Protein AF-A0A0C2BQW7-F1 (afdb_monomer_lite)

InterPro domains:
  IPR040676 Domain of unknown function DUF5641 [PF18701] (79-172)

Radius of gyration: 35.85 Å; chains: 1; bounding box: 75×112×83 Å

Organism: NCBI:txid51022

Structure (mmCIF, N/CA/C/O backbone):
data_AF-A0A0C2BQW7-F1
#
_entry.id   AF-A0A0C2BQW7-F1
#
loop_
_atom_site.group_PDB
_atom_site.id
_atom_site.type_symbol
_atom_site.label_atom_id
_atom_site.label_alt_id
_atom_site.label_comp_id
_atom_site.label_asym_id
_atom_site.label_entity_id
_atom_site.label_seq_id
_atom_site.pdbx_PDB_ins_code
_atom_site.Cartn_x
_atom_site.Cartn_y
_atom_site.Cartn_z
_atom_site.occupancy
_atom_site.B_iso_or_equiv
_atom_site.auth_seq_id
_atom_site.auth_comp_id
_atom_site.auth_asym_id
_atom_site.auth_atom_id
_atom_site.pdbx_PDB_model_num
ATOM 1 N N . MET A 1 1 ? 3.804 11.198 14.427 1.00 68.19 1 MET A N 1
ATOM 2 C CA . MET A 1 1 ? 5.168 10.751 14.061 1.00 68.19 1 MET A CA 1
ATOM 3 C C . MET A 1 1 ? 5.224 9.311 13.536 1.00 68.19 1 MET A C 1
ATOM 5 O O . MET A 1 1 ? 5.513 9.165 12.362 1.00 68.19 1 MET A O 1
ATOM 9 N N . ILE A 1 2 ? 4.960 8.248 14.319 1.00 79.25 2 ILE A N 1
ATOM 10 C CA . ILE A 1 2 ? 5.087 6.851 13.814 1.00 79.25 2 ILE A CA 1
ATOM 11 C C . ILE A 1 2 ? 4.136 6.577 12.639 1.00 79.25 2 ILE A C 1
ATOM 13 O O . ILE A 1 2 ? 4.558 6.054 11.615 1.00 79.25 2 ILE A O 1
ATOM 17 N N . THR A 1 3 ? 2.885 7.019 12.753 1.00 80.38 3 THR A N 1
ATOM 18 C CA . THR A 1 3 ? 1.876 6.913 11.689 1.00 80.38 3 THR A CA 1
ATOM 19 C C . THR A 1 3 ? 2.271 7.675 10.420 1.00 80.38 3 THR A C 1
ATOM 21 O O . THR A 1 3 ? 2.049 7.199 9.314 1.00 80.38 3 THR A O 1
ATOM 24 N N . GLU A 1 4 ? 2.915 8.838 10.555 1.00 80.25 4 GLU A N 1
ATOM 25 C CA . GLU A 1 4 ? 3.429 9.614 9.415 1.00 80.25 4 GLU A CA 1
ATOM 26 C C . GLU A 1 4 ? 4.591 8.896 8.721 1.00 80.25 4 GLU A C 1
ATOM 28 O O . GLU A 1 4 ? 4.682 8.903 7.494 1.00 80.25 4 GLU A O 1
ATOM 33 N N . VAL A 1 5 ? 5.472 8.257 9.496 1.00 85.50 5 VAL A N 1
ATOM 34 C CA . VAL A 1 5 ? 6.578 7.441 8.977 1.00 85.50 5 VAL A CA 1
ATOM 35 C C . VAL A 1 5 ? 6.043 6.221 8.229 1.00 85.50 5 VAL A C 1
ATOM 37 O O . VAL A 1 5 ? 6.462 5.970 7.102 1.00 85.50 5 VAL A O 1
ATOM 40 N N . GLU A 1 6 ? 5.086 5.499 8.808 1.00 87.88 6 GLU A N 1
ATOM 41 C CA . GLU A 1 6 ? 4.420 4.367 8.158 1.00 87.88 6 GLU A CA 1
ATOM 42 C C . GLU A 1 6 ? 3.768 4.787 6.837 1.00 87.88 6 GLU A C 1
ATOM 44 O O . GLU A 1 6 ? 3.994 4.173 5.792 1.00 87.88 6 GLU A O 1
ATOM 49 N N . ALA A 1 7 ? 3.014 5.886 6.860 1.00 83.88 7 ALA A N 1
ATOM 50 C CA . ALA A 1 7 ? 2.368 6.409 5.671 1.00 83.88 7 ALA A CA 1
ATOM 51 C C . ALA A 1 7 ? 3.411 6.785 4.599 1.00 83.88 7 ALA A C 1
ATOM 53 O O . ALA A 1 7 ? 3.265 6.404 3.439 1.00 83.88 7 ALA A O 1
ATOM 54 N N . THR A 1 8 ? 4.516 7.428 4.997 1.00 86.69 8 THR A N 1
ATOM 55 C CA . THR A 1 8 ? 5.656 7.761 4.121 1.00 86.69 8 THR A CA 1
ATOM 56 C C . THR A 1 8 ? 6.234 6.516 3.436 1.00 86.69 8 THR A C 1
ATOM 58 O O . THR A 1 8 ? 6.401 6.510 2.214 1.00 86.69 8 THR A O 1
ATOM 61 N N . LEU A 1 9 ? 6.483 5.434 4.183 1.00 89.62 9 LEU A N 1
ATOM 62 C CA . LEU A 1 9 ? 6.992 4.158 3.652 1.00 89.62 9 LEU A CA 1
ATOM 63 C C . LEU A 1 9 ? 6.057 3.534 2.606 1.00 89.62 9 LEU A C 1
ATOM 65 O O . LEU A 1 9 ? 6.514 2.936 1.624 1.00 89.62 9 LEU A O 1
ATOM 69 N N . ASN A 1 10 ? 4.751 3.689 2.810 1.00 89.62 10 ASN A N 1
ATOM 70 C CA . ASN A 1 10 ? 3.710 3.131 1.954 1.00 89.62 10 ASN A CA 1
ATOM 71 C C . ASN A 1 10 ? 3.386 4.000 0.729 1.00 89.62 10 ASN A C 1
ATOM 73 O O . ASN A 1 10 ? 2.586 3.584 -0.107 1.00 89.62 10 ASN A O 1
ATOM 77 N N . THR A 1 11 ? 4.034 5.161 0.566 1.00 88.31 11 THR A N 1
ATOM 78 C CA . THR A 1 11 ? 3.955 5.942 -0.684 1.00 88.31 11 THR A CA 1
ATOM 79 C C . THR A 1 11 ? 4.895 5.467 -1.780 1.00 88.31 11 THR A C 1
ATOM 81 O O . THR A 1 11 ? 4.825 5.997 -2.888 1.00 88.31 11 THR A O 1
ATOM 84 N N . ARG A 1 12 ? 5.796 4.518 -1.491 1.00 89.62 12 ARG A N 1
ATOM 85 C CA . ARG A 1 12 ? 6.798 4.078 -2.467 1.00 89.62 12 ARG A CA 1
ATOM 86 C C . ARG A 1 12 ? 6.136 3.500 -3.729 1.00 89.62 12 ARG A C 1
ATOM 88 O O . ARG A 1 12 ? 5.164 2.758 -3.606 1.00 89.62 12 ARG A O 1
ATOM 95 N N . PRO A 1 13 ? 6.641 3.808 -4.930 1.00 89.12 13 PRO A N 1
ATOM 96 C CA . PRO A 1 13 ? 6.109 3.266 -6.170 1.00 89.12 13 PRO A CA 1
ATOM 97 C C . PRO A 1 13 ? 6.587 1.823 -6.347 1.00 89.12 13 PRO A C 1
ATOM 99 O O . PRO A 1 13 ? 7.790 1.561 -6.344 1.00 89.12 13 PRO A O 1
ATOM 102 N N . LEU A 1 14 ? 5.639 0.900 -6.507 1.00 87.94 14 LEU A N 1
ATOM 103 C CA . LEU A 1 14 ? 5.922 -0.512 -6.788 1.00 87.94 14 LEU A CA 1
ATOM 104 C C . LEU A 1 14 ? 6.029 -0.746 -8.290 1.00 87.94 14 LEU A C 1
ATOM 106 O O . LEU A 1 14 ? 6.972 -1.363 -8.776 1.00 87.94 14 LEU A O 1
ATOM 110 N N . THR A 1 15 ? 5.030 -0.247 -9.014 1.00 85.50 15 THR A N 1
ATOM 111 C CA . THR A 1 15 ? 4.889 -0.410 -10.458 1.00 85.50 15 THR A CA 1
ATOM 112 C C . THR A 1 15 ? 4.013 0.706 -11.030 1.00 85.50 15 THR A C 1
ATOM 114 O O . THR A 1 15 ? 3.527 1.570 -10.295 1.00 85.50 15 THR A O 1
ATOM 117 N N . TYR A 1 16 ? 3.824 0.708 -12.343 1.00 84.38 16 TYR A N 1
ATOM 118 C CA . TYR A 1 16 ? 2.978 1.655 -13.056 1.00 84.38 16 TYR A CA 1
ATOM 119 C C . TYR A 1 16 ? 1.752 0.948 -13.640 1.00 84.38 16 TYR A C 1
ATOM 121 O O . TYR A 1 16 ? 1.797 -0.225 -14.000 1.00 84.38 16 TYR A O 1
ATOM 129 N N . GLN A 1 17 ? 0.650 1.677 -13.758 1.00 75.81 17 GLN A N 1
ATOM 130 C CA . GLN A 1 17 ? -0.554 1.235 -14.445 1.00 75.81 17 GLN A CA 1
ATOM 131 C C . GLN A 1 17 ? -0.667 2.001 -15.765 1.00 75.81 17 GLN A C 1
ATOM 133 O O . GLN A 1 17 ? -0.582 3.227 -15.785 1.00 75.81 17 GLN A O 1
ATOM 138 N N . GLY A 1 18 ? -0.840 1.274 -16.871 1.00 65.81 18 GLY A N 1
ATOM 139 C CA . GLY A 1 18 ? -1.093 1.857 -18.191 1.00 65.81 18 GLY A CA 1
ATOM 140 C C . GLY A 1 18 ? -0.191 1.301 -19.294 1.00 65.81 18 GLY A C 1
ATOM 141 O O . GLY A 1 18 ? 1.020 1.179 -19.134 1.00 65.81 18 GLY A O 1
ATOM 142 N N . ALA A 1 19 ? -0.792 0.984 -20.444 1.00 55.59 19 ALA A N 1
ATOM 143 C CA . ALA A 1 19 ? -0.074 0.572 -21.656 1.00 55.59 19 ALA A CA 1
ATOM 144 C C . ALA A 1 19 ? 0.295 1.765 -22.564 1.00 55.59 19 ALA A C 1
ATOM 146 O O . ALA A 1 19 ? 1.225 1.674 -23.365 1.00 55.59 19 ALA A O 1
ATOM 147 N N . ALA A 1 20 ? -0.434 2.881 -22.452 1.00 57.25 20 ALA A N 1
ATOM 148 C CA . ALA A 1 20 ? -0.297 4.051 -23.316 1.00 57.25 20 ALA A CA 1
ATOM 149 C C . ALA A 1 20 ? 0.698 5.072 -22.749 1.00 57.25 20 ALA A C 1
ATOM 151 O O . ALA A 1 20 ? 0.712 5.316 -21.550 1.00 57.25 20 ALA A O 1
ATOM 152 N N . GLN A 1 21 ? 1.476 5.716 -23.628 1.00 53.84 21 GLN A N 1
ATOM 153 C CA . GLN A 1 21 ? 2.577 6.655 -23.338 1.00 53.84 21 GLN A CA 1
ATOM 154 C C . GLN A 1 21 ? 2.221 7.879 -22.469 1.00 53.84 21 GLN A C 1
ATOM 156 O O . GLN A 1 21 ? 3.104 8.651 -22.099 1.00 53.84 21 GLN A O 1
ATOM 161 N N . GLU A 1 22 ? 0.941 8.092 -22.175 1.00 54.56 22 GLU A N 1
ATOM 162 C CA . GLU A 1 22 ? 0.419 9.398 -21.779 1.00 54.56 22 GLU A CA 1
ATOM 163 C C . GLU A 1 22 ? -0.175 9.454 -20.372 1.00 54.56 22 GLU A C 1
ATOM 165 O O . GLU A 1 22 ? -0.379 10.557 -19.867 1.00 54.56 22 GLU A O 1
ATOM 170 N N . GLU A 1 23 ? -0.393 8.309 -19.723 1.00 57.78 23 GLU A N 1
ATOM 171 C CA . GLU A 1 23 ? -0.972 8.238 -18.381 1.00 57.78 23 GLU A CA 1
ATOM 172 C C . GLU A 1 23 ? -0.386 7.031 -17.639 1.00 57.78 23 GLU A C 1
ATOM 174 O O . GLU A 1 23 ? -0.910 5.922 -17.700 1.00 57.78 23 GLU A O 1
ATOM 179 N N . PHE A 1 24 ? 0.764 7.237 -16.989 1.00 65.94 24 PHE A N 1
ATOM 180 C CA . PHE A 1 24 ? 1.341 6.252 -16.073 1.00 65.94 24 PHE A CA 1
ATOM 181 C C . PHE A 1 24 ? 1.012 6.668 -14.648 1.00 65.94 24 PHE A C 1
ATOM 183 O O . PHE A 1 24 ? 1.723 7.488 -14.059 1.00 65.94 24 PHE A O 1
ATOM 190 N N . SER A 1 25 ? -0.076 6.127 -14.102 1.00 74.75 25 SER A N 1
ATOM 191 C CA . SER A 1 25 ? -0.346 6.230 -12.669 1.00 74.75 25 SER A CA 1
ATOM 192 C C . SER A 1 25 ? 0.569 5.256 -11.923 1.00 74.75 25 SER A C 1
ATOM 194 O O . SER A 1 25 ? 0.760 4.112 -12.338 1.00 74.75 25 SER A O 1
ATOM 196 N N . MET A 1 26 ? 1.200 5.713 -10.838 1.00 84.25 26 MET A N 1
ATOM 197 C CA . MET A 1 26 ? 1.943 4.809 -9.953 1.00 84.25 26 MET A CA 1
ATOM 198 C C . MET A 1 26 ? 0.971 3.979 -9.126 1.00 84.25 26 MET A C 1
ATOM 200 O O . MET A 1 26 ? -0.013 4.511 -8.621 1.00 84.25 26 MET A O 1
ATOM 204 N N . ILE A 1 27 ? 1.308 2.709 -8.924 1.00 87.31 27 ILE A N 1
ATOM 205 C CA . ILE A 1 27 ? 0.702 1.865 -7.898 1.00 87.31 27 ILE A CA 1
ATOM 206 C C . ILE A 1 27 ? 1.644 1.842 -6.695 1.00 87.31 27 ILE A C 1
ATOM 208 O O . ILE A 1 27 ? 2.815 1.464 -6.811 1.00 87.31 27 ILE A O 1
ATOM 212 N N . ARG A 1 28 ? 1.129 2.240 -5.533 1.00 89.12 28 ARG A N 1
ATOM 213 C CA . ARG A 1 28 ? 1.839 2.260 -4.249 1.00 89.12 28 ARG A CA 1
ATOM 214 C C . ARG A 1 28 ? 1.224 1.235 -3.293 1.00 89.12 28 ARG A C 1
ATOM 216 O O . ARG A 1 28 ? 0.044 0.920 -3.435 1.00 89.12 28 ARG A O 1
ATOM 223 N N . PRO A 1 29 ? 1.950 0.764 -2.259 1.00 89.94 29 PRO A N 1
ATOM 224 C CA . PRO A 1 29 ? 1.382 -0.119 -1.241 1.00 89.94 29 PRO A CA 1
ATOM 225 C C . PRO A 1 29 ? 0.099 0.437 -0.614 1.00 89.94 29 PRO A C 1
ATOM 227 O O . PRO A 1 29 ? -0.850 -0.306 -0.384 1.00 89.94 29 PRO A O 1
ATOM 230 N N . ILE A 1 30 ? 0.050 1.752 -0.375 1.00 88.94 30 ILE A N 1
ATOM 231 C CA . ILE A 1 30 ? -1.116 2.393 0.235 1.00 88.94 30 ILE A CA 1
ATOM 232 C C . ILE A 1 30 ? -2.365 2.353 -0.653 1.00 88.94 30 ILE A C 1
ATOM 234 O O . ILE A 1 30 ? -3.471 2.363 -0.122 1.00 88.94 30 ILE A O 1
ATOM 238 N N . ASP A 1 31 ? -2.211 2.242 -1.977 1.00 86.81 31 ASP A N 1
ATOM 239 C CA . ASP A 1 31 ? -3.341 2.245 -2.913 1.00 86.81 31 ASP A CA 1
ATOM 240 C C . ASP A 1 31 ? -4.187 0.963 -2.819 1.00 86.81 31 ASP A C 1
ATOM 242 O O . ASP A 1 31 ? -5.349 0.980 -3.221 1.00 86.81 31 ASP A O 1
ATOM 246 N N . PHE A 1 32 ? -3.647 -0.121 -2.244 1.00 87.50 32 PHE A N 1
ATOM 247 C CA . PHE A 1 32 ? -4.403 -1.346 -1.947 1.00 87.50 32 PHE A CA 1
ATOM 248 C C . PHE A 1 32 ? -5.322 -1.207 -0.729 1.00 87.50 32 PHE A C 1
ATOM 250 O O . PHE A 1 32 ? -6.311 -1.929 -0.628 1.00 87.50 32 PHE A O 1
ATOM 257 N N . LEU A 1 33 ? -4.992 -0.301 0.195 1.00 85.56 33 LEU A N 1
ATOM 258 C CA . LEU A 1 33 ? -5.834 0.014 1.349 1.00 85.56 33 LEU A CA 1
ATOM 259 C C . LEU A 1 33 ? -6.818 1.129 1.001 1.00 85.56 33 LEU A C 1
ATOM 261 O O . LEU A 1 33 ? -8.012 1.019 1.266 1.00 85.56 33 LEU A O 1
ATOM 265 N N . GLN A 1 34 ? -6.311 2.205 0.398 1.00 80.69 34 GLN A N 1
ATOM 266 C CA . GLN A 1 34 ? -7.099 3.365 0.022 1.00 80.69 34 GLN A CA 1
ATOM 267 C C . GLN A 1 34 ? -6.540 3.993 -1.255 1.00 80.69 34 GLN A C 1
ATOM 269 O O . GLN A 1 34 ? -5.449 4.567 -1.275 1.00 80.69 34 GLN A O 1
ATOM 274 N N . HIS A 1 35 ? -7.318 3.905 -2.329 1.00 77.56 35 HIS A N 1
ATOM 275 C CA . HIS A 1 35 ? -6.918 4.400 -3.638 1.00 77.56 35 HIS A CA 1
ATOM 276 C C . HIS A 1 35 ? -6.732 5.930 -3.639 1.00 77.56 35 HIS A C 1
ATOM 278 O O . HIS A 1 35 ? -7.584 6.662 -3.135 1.00 77.56 35 HIS A O 1
ATOM 284 N N . ASN A 1 36 ? -5.635 6.414 -4.235 1.00 69.88 36 ASN A N 1
ATOM 285 C CA . ASN A 1 36 ? -5.327 7.840 -4.429 1.00 69.88 36 ASN A CA 1
ATOM 286 C C . ASN A 1 36 ? -5.210 8.671 -3.139 1.00 69.88 36 ASN A C 1
ATOM 288 O O . ASN A 1 36 ? -5.526 9.863 -3.126 1.00 69.88 36 ASN A O 1
ATOM 292 N N . LEU A 1 37 ? -4.704 8.082 -2.052 1.00 78.50 37 LEU A N 1
ATOM 293 C CA . LEU A 1 37 ? -4.437 8.844 -0.832 1.00 78.50 37 LEU A CA 1
ATOM 294 C C . LEU A 1 37 ? -3.300 9.860 -1.048 1.00 78.50 37 LEU A C 1
ATOM 296 O O . LEU A 1 37 ? -2.196 9.493 -1.476 1.00 78.50 37 LEU A O 1
ATOM 300 N N . ASN A 1 38 ? -3.556 11.128 -0.711 1.00 72.69 38 ASN A N 1
ATOM 301 C CA . ASN A 1 38 ? -2.543 12.177 -0.675 1.00 72.69 38 ASN A CA 1
ATOM 302 C C . ASN A 1 38 ? -2.117 12.462 0.774 1.00 72.69 38 ASN A C 1
ATOM 304 O O . ASN A 1 38 ? -2.931 12.856 1.604 1.00 72.69 38 ASN A O 1
ATOM 308 N N . LEU A 1 39 ? -0.831 12.259 1.067 1.00 73.00 39 LEU A N 1
ATOM 309 C CA . LEU A 1 39 ? -0.251 12.450 2.399 1.00 73.00 39 LEU A CA 1
ATOM 310 C C . LEU A 1 39 ? 0.377 13.829 2.611 1.00 73.00 39 LEU A C 1
ATOM 312 O O . LEU A 1 39 ? 0.823 14.129 3.720 1.00 73.00 39 LEU A O 1
ATOM 316 N N . THR A 1 40 ? 0.502 14.658 1.572 1.00 64.12 40 THR A N 1
ATOM 317 C CA . THR A 1 40 ? 1.111 15.978 1.735 1.00 64.12 40 THR A CA 1
ATOM 318 C C . THR A 1 40 ? 0.134 16.889 2.468 1.00 64.12 40 THR A C 1
ATOM 320 O O . THR A 1 40 ? -0.758 17.467 1.850 1.00 64.12 40 THR A O 1
ATOM 323 N N . LEU A 1 41 ? 0.304 17.044 3.785 1.00 59.19 41 LEU A N 1
ATOM 324 C CA . LEU A 1 41 ? -0.287 18.185 4.478 1.00 59.19 41 LEU A CA 1
ATOM 325 C C . LEU A 1 41 ? 0.359 19.463 3.911 1.00 59.19 41 LEU A C 1
ATOM 327 O O . LEU A 1 41 ? 1.589 19.582 3.967 1.00 59.19 41 LEU A O 1
ATOM 331 N N . PRO A 1 42 ? -0.419 20.419 3.372 1.00 51.66 42 PRO A N 1
ATOM 332 C CA . PRO A 1 42 ? 0.109 21.678 2.863 1.00 51.66 42 PRO A CA 1
ATOM 333 C C . PRO A 1 42 ? 0.505 22.574 4.043 1.00 51.66 42 PRO A C 1
ATOM 335 O O . PRO A 1 42 ? -0.241 23.446 4.470 1.00 51.66 42 PRO A O 1
ATOM 338 N N . LEU A 1 43 ? 1.692 22.345 4.604 1.00 52.88 43 LEU A N 1
ATOM 339 C CA . LEU A 1 43 ? 2.219 23.116 5.739 1.00 52.88 43 LEU A CA 1
ATOM 340 C C . LEU A 1 43 ? 3.029 24.347 5.308 1.00 52.88 43 LEU A C 1
ATOM 342 O O . LEU A 1 43 ? 3.596 25.040 6.149 1.00 52.88 43 LEU A O 1
ATOM 346 N N . GLN A 1 44 ? 3.074 24.642 4.007 1.00 50.06 44 GLN A N 1
ATOM 347 C CA . GLN A 1 44 ? 3.919 25.695 3.438 1.00 50.06 44 GLN A CA 1
ATOM 348 C C . GLN A 1 44 ? 3.534 27.119 3.900 1.00 50.06 44 GLN A C 1
ATOM 350 O O . GLN A 1 44 ? 4.327 28.037 3.719 1.00 50.06 44 GLN A O 1
ATOM 355 N N . ASN A 1 45 ? 2.369 27.304 4.539 1.00 44.81 45 ASN A N 1
ATOM 356 C CA . ASN A 1 45 ? 1.824 28.621 4.895 1.00 44.81 45 ASN A CA 1
ATOM 357 C C . ASN A 1 45 ? 1.921 28.998 6.386 1.00 44.81 45 ASN A C 1
ATOM 359 O O . ASN A 1 45 ? 1.336 29.999 6.788 1.00 44.81 45 ASN A O 1
ATOM 363 N N . PHE A 1 46 ? 2.675 28.277 7.222 1.00 46.47 46 PHE A N 1
ATOM 364 C CA . PHE A 1 46 ? 2.929 28.713 8.611 1.00 46.47 46 PHE A CA 1
ATOM 365 C C . PHE A 1 46 ? 4.076 29.735 8.723 1.00 46.47 46 PHE A C 1
ATOM 367 O O . PHE A 1 46 ? 4.870 29.708 9.668 1.00 46.47 46 PHE A O 1
ATOM 374 N N . SER A 1 47 ? 4.175 30.648 7.755 1.00 44.75 47 SER A N 1
ATOM 375 C CA . SER A 1 47 ? 5.032 31.826 7.854 1.00 44.75 47 SER A CA 1
ATOM 376 C C . SER A 1 47 ? 4.369 32.872 8.760 1.00 44.75 47 SER A C 1
ATOM 378 O O . SER A 1 47 ? 3.509 33.630 8.330 1.00 44.75 47 SER A O 1
ATOM 380 N N . GLU A 1 48 ? 4.768 32.860 10.031 1.00 49.75 48 GLU A N 1
ATOM 381 C CA . GLU A 1 48 ? 5.107 34.028 10.869 1.00 49.75 48 GLU A CA 1
ATOM 382 C C . GLU A 1 48 ? 4.130 35.205 11.083 1.00 49.75 48 GLU A C 1
ATOM 384 O O . GLU A 1 48 ? 4.483 36.115 11.828 1.00 49.75 48 GLU A O 1
ATOM 389 N N . SER A 1 49 ? 2.894 35.212 10.580 1.00 48.16 49 SER A N 1
ATOM 390 C CA . SER A 1 49 ? 1.973 36.340 10.818 1.00 48.16 49 SER A CA 1
ATOM 391 C C . SER A 1 49 ? 0.633 35.929 11.433 1.00 48.16 49 SER A C 1
ATOM 393 O O . SER A 1 49 ? -0.374 35.821 10.740 1.00 48.16 49 SER A O 1
ATOM 395 N N . ALA A 1 50 ? 0.609 35.745 12.754 1.00 44.31 50 ALA A N 1
ATOM 396 C CA . ALA A 1 50 ? -0.618 35.830 13.552 1.00 44.31 50 ALA A CA 1
ATOM 397 C C . ALA A 1 50 ? -0.274 36.249 14.990 1.00 44.31 50 ALA A C 1
ATOM 399 O O . ALA A 1 50 ? -0.266 35.452 15.933 1.00 44.31 50 ALA A O 1
ATOM 400 N N . THR A 1 51 ? 0.093 37.519 15.137 1.00 55.81 51 THR A N 1
ATOM 401 C CA . THR A 1 51 ? 0.052 38.243 16.408 1.00 55.81 51 THR A CA 1
ATOM 402 C C . THR A 1 51 ? -1.378 38.714 16.681 1.00 55.81 51 THR A C 1
ATOM 404 O O . THR A 1 51 ? -1.977 39.331 15.806 1.00 55.81 51 THR A O 1
ATOM 407 N N . SER A 1 52 ? -1.833 38.515 17.925 1.00 57.59 52 SER A N 1
ATOM 408 C CA . SER A 1 52 ? -2.988 39.159 18.582 1.00 57.59 52 SER A CA 1
ATOM 409 C C . SER A 1 52 ? -4.375 38.523 18.406 1.00 57.59 52 SER A C 1
ATOM 411 O O . SER A 1 52 ? -5.193 39.038 17.658 1.00 57.59 52 SER A O 1
ATOM 413 N N . ASP A 1 53 ? -4.661 37.468 19.179 1.00 40.03 53 ASP A N 1
ATOM 414 C CA . ASP A 1 53 ? -5.723 37.514 20.209 1.00 40.03 53 ASP A CA 1
ATOM 415 C C . ASP A 1 53 ? -5.646 36.275 21.132 1.00 40.03 53 ASP A C 1
ATOM 417 O O . ASP A 1 53 ? -5.403 35.172 20.633 1.00 40.03 53 ASP A O 1
ATOM 421 N N . PRO A 1 54 ? -5.798 36.394 22.468 1.00 53.12 54 PRO A N 1
ATOM 422 C CA . PRO A 1 54 ? -5.930 35.231 23.338 1.00 53.12 54 PRO A CA 1
ATOM 423 C C . PRO A 1 54 ? -7.403 34.824 23.496 1.00 53.12 54 PRO A C 1
ATOM 425 O O . PRO A 1 54 ? -8.205 35.539 24.093 1.00 53.12 54 PRO A O 1
ATOM 428 N N . GLU A 1 55 ? -7.739 33.630 23.014 1.00 55.34 55 GLU A N 1
ATOM 429 C CA . GLU A 1 55 ? -9.007 32.958 23.306 1.00 55.34 55 GLU A CA 1
ATOM 430 C C . GLU A 1 55 ? -8.982 32.402 24.745 1.00 55.34 55 GLU A C 1
ATOM 432 O O . GLU A 1 55 ? -7.994 31.801 25.178 1.00 55.34 55 GLU A O 1
ATOM 437 N N . TYR A 1 56 ? -10.035 32.658 25.526 1.00 56.31 56 TYR A N 1
ATOM 438 C CA . TYR A 1 56 ? -10.136 32.222 26.923 1.00 56.31 56 TYR A CA 1
ATOM 439 C C . TYR A 1 56 ? -10.345 30.703 27.003 1.00 56.31 56 TYR A C 1
ATOM 441 O O . TYR A 1 56 ? -11.327 30.188 26.473 1.00 56.31 56 TYR A O 1
ATOM 449 N N . ILE A 1 57 ? -9.455 29.995 27.711 1.00 56.69 57 ILE A N 1
ATOM 450 C CA . ILE A 1 57 ? -9.525 28.537 27.898 1.00 56.69 57 ILE A CA 1
ATOM 451 C C . ILE A 1 57 ? -9.793 28.219 29.382 1.00 56.69 57 ILE A C 1
ATOM 453 O O . ILE A 1 57 ? -9.027 28.662 30.245 1.00 56.69 57 ILE A O 1
ATOM 457 N N . PRO A 1 58 ? -10.847 27.449 29.713 1.00 56.28 58 PRO A N 1
ATOM 458 C CA . PRO A 1 58 ? -11.138 27.029 31.081 1.00 56.28 58 PRO A CA 1
ATOM 459 C C . PRO A 1 58 ? -10.019 26.164 31.698 1.00 56.28 58 PRO A C 1
ATOM 461 O O . PRO A 1 58 ? -9.380 25.371 31.005 1.00 56.28 58 PRO A O 1
ATOM 464 N N . PRO A 1 59 ? -9.812 26.221 33.028 1.00 54.97 59 PRO A N 1
ATOM 465 C CA . PRO A 1 59 ? -8.705 25.536 33.709 1.00 54.97 59 PRO A CA 1
ATOM 466 C C . PRO A 1 59 ? -8.743 23.995 33.643 1.00 54.97 59 PRO A C 1
ATOM 468 O O . PRO A 1 59 ? -7.739 23.355 33.956 1.00 54.97 59 PRO A O 1
ATOM 471 N N . GLY A 1 60 ? -9.865 23.393 33.228 1.00 61.62 60 GLY A N 1
ATOM 472 C CA . GLY A 1 60 ? -9.987 21.948 32.992 1.00 61.62 60 GLY A CA 1
ATOM 473 C C . GLY A 1 60 ? -9.316 21.468 31.699 1.00 61.62 60 GLY A C 1
ATOM 474 O O . GLY A 1 60 ? -8.771 20.365 31.677 1.00 61.62 60 GLY A O 1
ATOM 475 N N . ASP A 1 61 ? -9.262 22.324 30.674 1.00 57.56 61 ASP A N 1
ATOM 476 C CA . ASP A 1 61 ? -8.788 21.975 29.324 1.00 57.56 61 ASP A CA 1
ATOM 477 C C . ASP A 1 61 ? -7.298 22.289 29.112 1.00 57.56 61 ASP A C 1
ATOM 479 O O . ASP A 1 61 ? -6.684 21.886 28.126 1.00 57.56 61 ASP A O 1
ATOM 483 N N . ALA A 1 62 ? -6.659 22.938 30.087 1.00 54.66 62 ALA A N 1
ATOM 484 C CA . ALA A 1 62 ? -5.250 23.316 30.031 1.00 54.66 62 ALA A CA 1
ATOM 485 C C . ALA A 1 62 ? -4.268 22.124 30.100 1.00 54.66 62 ALA A C 1
ATOM 487 O O . ALA A 1 62 ? -3.065 22.343 30.142 1.00 54.66 62 ALA A O 1
ATOM 488 N N . ARG A 1 63 ? -4.717 20.860 30.153 1.00 54.12 63 ARG A N 1
ATOM 489 C CA . ARG A 1 63 ? -3.835 19.683 30.337 1.00 54.12 63 ARG A CA 1
ATOM 490 C C . ARG A 1 63 ? -3.532 18.870 29.074 1.00 54.12 63 ARG A C 1
ATOM 492 O O . ARG A 1 63 ? -2.736 17.938 29.143 1.00 54.12 63 ARG A O 1
ATOM 499 N N . THR A 1 64 ? -4.047 19.265 27.917 1.00 57.03 64 THR A N 1
ATOM 500 C CA . THR A 1 64 ? -3.671 18.730 26.596 1.00 57.03 64 THR A CA 1
ATOM 501 C C . THR A 1 64 ? -2.872 19.788 25.840 1.00 57.03 64 THR A C 1
ATOM 503 O O . THR A 1 64 ? -3.446 20.805 25.491 1.00 57.03 64 THR A O 1
ATOM 506 N N . MET A 1 65 ? -1.557 19.582 25.642 1.00 55.75 65 MET A N 1
ATOM 507 C CA . MET A 1 65 ? -0.610 20.551 25.037 1.00 55.75 65 MET A CA 1
ATOM 508 C C . MET A 1 65 ? -0.884 22.003 25.479 1.00 55.75 65 MET A C 1
ATOM 510 O O . MET A 1 65 ? -1.551 22.763 24.790 1.00 55.75 65 MET A O 1
ATOM 514 N N . GLN A 1 66 ? -0.359 22.373 26.650 1.00 62.38 66 GLN A N 1
ATOM 515 C CA . GLN A 1 66 ? -0.756 23.513 27.499 1.00 62.38 66 GLN A CA 1
ATOM 516 C C . GLN A 1 66 ? -0.814 24.910 26.835 1.00 62.38 66 GLN A C 1
ATOM 518 O O . GLN A 1 66 ? -1.245 25.870 27.471 1.00 62.38 66 GLN A O 1
ATOM 523 N N . THR A 1 67 ? -0.356 25.093 25.595 1.00 69.50 67 THR A N 1
ATOM 524 C CA . THR A 1 67 ? -0.395 26.381 24.883 1.00 69.50 67 THR A CA 1
ATOM 525 C C . THR A 1 67 ? -0.340 26.145 23.373 1.00 69.50 67 THR A C 1
ATOM 527 O O . THR A 1 67 ? 0.359 25.231 22.934 1.00 69.50 67 THR A O 1
ATOM 530 N N . ARG A 1 68 ? -0.959 27.021 22.562 1.00 70.44 68 ARG A N 1
ATOM 531 C CA . ARG A 1 68 ? -0.804 27.045 21.087 1.00 70.44 68 ARG A CA 1
ATOM 532 C C . ARG A 1 68 ? 0.657 26.874 20.656 1.00 70.44 68 ARG A C 1
ATOM 534 O O . ARG A 1 68 ? 0.958 26.075 19.779 1.00 70.44 68 ARG A O 1
ATOM 541 N N . TYR A 1 69 ? 1.565 27.559 21.348 1.00 73.19 69 TYR A N 1
ATOM 542 C CA . TYR A 1 69 ? 3.005 27.480 21.111 1.00 73.19 69 TYR A CA 1
ATOM 543 C C . TYR A 1 69 ? 3.574 26.057 21.244 1.00 73.19 69 TYR A C 1
ATOM 545 O O . TYR A 1 69 ? 4.390 25.639 20.432 1.00 73.19 69 TYR A O 1
ATOM 553 N N . GLN A 1 70 ? 3.128 25.282 22.238 1.00 74.62 70 GLN A N 1
ATOM 554 C CA . GLN A 1 70 ? 3.591 23.904 22.428 1.00 74.62 70 GLN A CA 1
ATOM 555 C C . GLN A 1 70 ? 3.080 22.981 21.317 1.00 74.62 70 GLN A C 1
ATOM 557 O O . GLN A 1 70 ? 3.816 22.105 20.871 1.00 74.62 70 GLN A O 1
ATOM 562 N N . ALA A 1 71 ? 1.848 23.195 20.844 1.00 77.69 71 ALA A N 1
ATOM 563 C CA . ALA A 1 71 ? 1.297 22.457 19.709 1.00 77.69 71 ALA A CA 1
ATOM 564 C C . ALA A 1 71 ? 2.028 22.800 18.398 1.00 77.69 71 ALA A C 1
ATOM 566 O O . ALA A 1 71 ? 2.361 21.904 17.624 1.00 77.69 71 ALA A O 1
ATOM 567 N N . GLU A 1 72 ? 2.344 24.078 18.173 1.00 79.81 72 GLU A N 1
ATOM 568 C CA . GLU A 1 72 ? 3.133 24.530 17.021 1.00 79.81 72 GLU A CA 1
ATOM 569 C C . GLU A 1 72 ? 4.556 23.968 17.037 1.00 79.81 72 GLU A C 1
ATOM 571 O O . GLU A 1 72 ? 5.035 23.483 16.012 1.00 79.81 72 GLU A O 1
ATOM 576 N N . GLU A 1 73 ? 5.220 23.970 18.193 1.00 78.88 73 GLU A N 1
ATOM 577 C CA . GLU A 1 73 ? 6.559 23.399 18.349 1.00 78.88 73 GLU A CA 1
ATOM 578 C C . GLU A 1 73 ? 6.548 21.869 18.176 1.00 78.88 73 GLU A C 1
ATOM 580 O O . GLU A 1 73 ? 7.412 21.300 17.502 1.00 78.88 73 GLU A O 1
ATOM 585 N N . ALA A 1 74 ? 5.528 21.182 18.701 1.00 76.12 74 ALA A N 1
ATOM 586 C CA . ALA A 1 74 ? 5.330 19.748 18.485 1.00 76.12 74 ALA A CA 1
ATOM 587 C C . ALA A 1 74 ? 5.090 19.416 17.000 1.00 76.12 74 ALA A C 1
ATOM 589 O O . ALA A 1 74 ? 5.659 18.456 16.475 1.00 76.12 74 ALA A O 1
ATOM 590 N N . LEU A 1 75 ? 4.303 20.229 16.289 1.00 81.50 75 LEU A N 1
ATOM 591 C CA . LEU A 1 75 ? 4.072 20.060 14.855 1.00 81.50 75 LEU A CA 1
ATOM 592 C C . LEU A 1 75 ? 5.350 20.317 14.048 1.00 81.50 75 LEU A C 1
ATOM 594 O O . LEU A 1 75 ? 5.714 19.504 13.197 1.00 81.50 75 LEU A O 1
ATOM 598 N N . ARG A 1 76 ? 6.060 21.418 14.332 1.00 81.25 76 ARG A N 1
ATOM 599 C CA . ARG A 1 76 ? 7.329 21.767 13.675 1.00 81.25 76 ARG A CA 1
ATOM 600 C C . ARG A 1 76 ? 8.367 20.674 13.870 1.00 81.25 76 ARG A C 1
ATOM 602 O O . ARG A 1 76 ? 8.976 20.239 12.892 1.00 81.25 76 ARG A O 1
ATOM 609 N N . SER A 1 77 ? 8.536 20.193 15.098 1.00 80.75 77 SER A N 1
ATOM 610 C CA . SER A 1 77 ? 9.463 19.102 15.396 1.00 80.75 77 SER A CA 1
ATOM 611 C C . SER A 1 77 ? 9.061 17.806 14.679 1.00 80.75 77 SER A C 1
ATOM 613 O O . SER A 1 77 ? 9.906 17.230 13.994 1.00 80.75 77 SER A O 1
ATOM 615 N N . SER A 1 78 ? 7.784 17.392 14.703 1.00 81.94 78 SER A N 1
ATOM 616 C CA . SER A 1 78 ? 7.306 16.213 13.948 1.00 81.94 78 SER A CA 1
ATOM 617 C C . SER A 1 78 ? 7.598 16.332 12.447 1.00 81.94 78 SER A C 1
ATOM 619 O O . SER A 1 78 ? 8.092 15.389 11.822 1.00 81.94 78 SER A O 1
ATOM 621 N N . CYS A 1 79 ? 7.384 17.515 11.864 1.00 82.69 79 CYS A N 1
ATOM 622 C CA . CYS A 1 79 ? 7.700 17.777 10.461 1.00 82.69 79 CYS A CA 1
ATOM 623 C C . CYS A 1 79 ? 9.202 17.677 10.183 1.00 82.69 79 CYS A C 1
ATOM 625 O O . CYS A 1 79 ? 9.609 17.010 9.239 1.00 82.69 79 CYS A O 1
ATOM 627 N N . GLN A 1 80 ? 10.046 18.273 11.026 1.00 84.69 80 GLN A N 1
ATOM 628 C CA . GLN A 1 80 ? 11.498 18.188 10.864 1.00 84.69 80 GLN A CA 1
ATOM 629 C C . GLN A 1 80 ? 12.011 16.744 10.952 1.00 84.69 80 GLN A C 1
ATOM 631 O O . GLN A 1 80 ? 12.882 16.353 10.171 1.00 84.69 80 GLN A O 1
ATOM 636 N N . PHE A 1 81 ? 11.483 15.940 11.878 1.00 85.62 81 PHE A N 1
ATOM 637 C CA . PHE A 1 81 ? 11.865 14.534 12.010 1.00 85.62 81 PHE A CA 1
ATOM 638 C C . PHE A 1 81 ? 11.442 13.708 10.796 1.00 85.62 81 PHE A C 1
ATOM 640 O O . PHE A 1 81 ? 12.248 12.934 10.278 1.00 85.62 81 PHE A O 1
ATOM 647 N N . THR A 1 82 ? 10.220 13.899 10.304 1.00 85.19 82 THR A N 1
ATOM 648 C CA . THR A 1 82 ? 9.720 13.173 9.127 1.00 85.19 82 THR A CA 1
ATOM 649 C C . THR A 1 82 ? 10.415 13.590 7.832 1.00 85.19 82 THR A C 1
ATOM 651 O O . THR A 1 82 ? 10.687 12.731 7.001 1.00 85.19 82 THR A O 1
ATOM 654 N N . GLU A 1 83 ? 10.804 14.858 7.674 1.00 86.62 83 GLU A N 1
ATOM 655 C CA . GLU A 1 83 ? 11.645 15.317 6.555 1.00 86.62 83 GLU A CA 1
ATOM 656 C C . GLU A 1 83 ? 13.038 14.673 6.574 1.00 86.62 83 GLU A C 1
ATOM 658 O O . GLU A 1 83 ? 13.550 14.219 5.548 1.00 86.62 83 GLU A O 1
ATOM 663 N N . ARG A 1 84 ? 13.670 14.599 7.754 1.00 88.94 84 ARG A N 1
ATOM 664 C CA . ARG A 1 84 ? 14.961 13.909 7.913 1.00 88.94 84 ARG A CA 1
ATOM 665 C C . ARG A 1 84 ? 14.830 12.424 7.597 1.00 88.94 84 ARG A C 1
ATOM 667 O O . ARG A 1 84 ? 15.662 11.889 6.867 1.00 88.94 84 ARG A O 1
ATOM 674 N N . PHE A 1 85 ? 13.783 11.787 8.116 1.00 90.62 85 PHE A N 1
ATOM 675 C CA . PHE A 1 85 ? 13.477 10.393 7.824 1.00 90.62 85 PHE A CA 1
ATOM 676 C C . PHE A 1 85 ? 13.295 10.174 6.322 1.00 90.62 85 PHE A C 1
ATOM 678 O O . PHE A 1 85 ? 13.956 9.302 5.770 1.00 90.62 85 PHE A O 1
ATOM 685 N N . TRP A 1 86 ? 12.485 10.997 5.648 1.00 89.69 86 TRP A N 1
ATOM 686 C CA . TRP A 1 86 ? 12.259 10.915 4.205 1.00 89.69 86 TRP A CA 1
ATOM 687 C C . TRP A 1 86 ? 13.565 10.977 3.412 1.00 89.69 86 TRP A C 1
ATOM 689 O O . TRP A 1 86 ? 13.797 10.119 2.567 1.00 89.69 86 TRP A O 1
ATOM 699 N N . LYS A 1 87 ? 14.454 11.931 3.716 1.00 88.69 87 LYS A N 1
ATOM 700 C CA . LYS A 1 87 ? 15.749 12.062 3.024 1.00 88.69 87 LYS A CA 1
ATOM 701 C C . LYS A 1 87 ? 16.615 10.811 3.164 1.00 88.69 87 LYS A C 1
ATOM 703 O O . LYS A 1 87 ? 17.197 10.357 2.181 1.00 88.69 87 LYS A O 1
ATOM 708 N N . ILE A 1 88 ? 16.693 10.257 4.375 1.00 91.38 88 ILE A N 1
ATOM 709 C CA . ILE A 1 88 ? 17.469 9.042 4.654 1.00 91.38 88 ILE A CA 1
ATOM 710 C C . ILE A 1 88 ? 16.823 7.843 3.961 1.00 91.38 88 ILE A C 1
ATOM 712 O O . ILE A 1 88 ? 17.498 7.131 3.220 1.00 91.38 88 ILE A O 1
ATOM 716 N N . TRP A 1 89 ? 15.519 7.654 4.162 1.00 91.75 89 TRP A N 1
ATOM 717 C CA . TRP A 1 89 ? 14.751 6.548 3.607 1.00 91.75 89 TRP A CA 1
ATOM 718 C C . TRP A 1 89 ? 14.799 6.539 2.083 1.00 91.75 89 TRP A C 1
ATOM 720 O O . TRP A 1 89 ? 15.175 5.531 1.500 1.00 91.75 89 TRP A O 1
ATOM 730 N N . HIS A 1 90 ? 14.491 7.661 1.430 1.00 90.81 90 HIS A N 1
ATOM 731 C CA . HIS A 1 90 ? 14.512 7.786 -0.025 1.00 90.81 90 HIS A CA 1
ATOM 732 C C . HIS A 1 90 ? 15.883 7.409 -0.599 1.00 90.81 90 HIS A C 1
ATOM 734 O O . HIS A 1 90 ? 15.976 6.629 -1.546 1.00 90.81 90 HIS A O 1
ATOM 740 N N . HIS A 1 91 ? 16.962 7.909 0.010 1.00 89.94 91 HIS A N 1
ATOM 741 C CA . HIS A 1 91 ? 18.318 7.589 -0.421 1.00 89.94 91 HIS A CA 1
ATOM 742 C C . HIS A 1 91 ? 18.668 6.106 -0.216 1.00 89.94 91 HIS A C 1
ATOM 744 O O . HIS A 1 91 ? 19.177 5.457 -1.134 1.00 89.94 91 HIS A O 1
ATOM 750 N N . GLN A 1 92 ? 18.384 5.559 0.970 1.00 91.88 92 GLN A N 1
ATOM 751 C CA . GLN A 1 92 ? 18.669 4.161 1.304 1.00 91.88 92 GLN A CA 1
ATOM 752 C C . GLN A 1 92 ? 17.854 3.195 0.447 1.00 91.88 92 GLN A C 1
ATOM 754 O O . GLN A 1 92 ? 18.398 2.222 -0.065 1.00 91.88 92 GLN A O 1
ATOM 759 N N . TYR A 1 93 ? 16.575 3.491 0.242 1.00 91.19 93 TYR A N 1
ATOM 760 C CA . TYR A 1 93 ? 15.674 2.697 -0.576 1.00 91.19 93 TYR A CA 1
ATOM 761 C C . TYR A 1 93 ? 16.134 2.653 -2.037 1.00 91.19 93 TYR A C 1
ATOM 763 O O . TYR A 1 93 ? 16.324 1.566 -2.575 1.00 91.19 93 TYR A O 1
ATOM 771 N N . LEU A 1 94 ? 16.412 3.803 -2.666 1.00 89.00 94 LEU A N 1
ATOM 772 C CA . LEU A 1 94 ? 16.909 3.834 -4.050 1.00 89.00 94 LEU A CA 1
ATOM 773 C C . LEU A 1 94 ? 18.260 3.121 -4.208 1.00 89.00 94 LEU A C 1
ATOM 775 O O . LEU A 1 94 ? 18.507 2.472 -5.227 1.00 89.00 94 LEU A O 1
ATOM 779 N N . THR A 1 95 ? 19.134 3.230 -3.206 1.00 89.62 95 THR A N 1
ATOM 780 C CA . THR A 1 95 ? 20.430 2.535 -3.194 1.00 89.62 95 THR A CA 1
ATOM 781 C C . THR A 1 95 ? 20.238 1.023 -3.084 1.00 89.62 95 THR A C 1
ATOM 783 O O . THR A 1 95 ? 20.775 0.2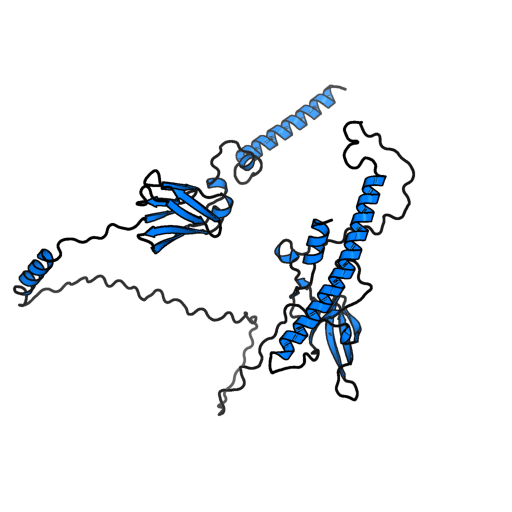81 -3.904 1.00 89.62 95 THR A O 1
ATOM 786 N N . SER A 1 96 ? 19.407 0.575 -2.140 1.00 89.50 96 SER A N 1
ATOM 787 C CA . SER A 1 96 ? 19.047 -0.834 -1.956 1.00 89.50 96 SER A CA 1
ATOM 788 C C . SER A 1 96 ? 18.420 -1.426 -3.218 1.00 89.50 96 SER A C 1
ATOM 790 O O . SER A 1 96 ? 18.791 -2.519 -3.646 1.00 89.50 96 SER A O 1
ATOM 792 N N . LEU A 1 97 ? 17.528 -0.683 -3.878 1.00 86.69 97 LEU A N 1
ATOM 793 C CA . LEU A 1 97 ? 16.880 -1.114 -5.113 1.00 86.69 97 LEU A CA 1
ATOM 794 C C . LEU A 1 97 ? 17.912 -1.315 -6.231 1.00 86.69 97 LEU A C 1
ATOM 796 O O . LEU A 1 97 ? 17.962 -2.371 -6.860 1.00 86.69 97 LEU A O 1
ATOM 800 N N . ARG A 1 98 ? 18.834 -0.360 -6.407 1.00 84.50 98 ARG A N 1
ATOM 801 C CA . ARG A 1 98 ? 19.939 -0.471 -7.372 1.00 84.50 98 ARG A CA 1
ATOM 802 C C . ARG A 1 98 ? 20.835 -1.684 -7.108 1.00 84.50 98 ARG A C 1
ATOM 804 O O . ARG A 1 98 ? 21.226 -2.375 -8.049 1.00 84.50 98 ARG A O 1
ATOM 811 N N . GLU A 1 99 ? 21.181 -1.937 -5.850 1.00 84.31 99 GLU A N 1
ATOM 812 C CA . GLU A 1 99 ? 21.985 -3.101 -5.457 1.00 84.31 99 GLU A CA 1
ATOM 813 C C . GLU A 1 99 ? 21.247 -4.416 -5.710 1.00 84.31 99 GLU A C 1
ATOM 815 O O . GLU A 1 99 ? 21.831 -5.374 -6.221 1.00 84.31 99 GLU A O 1
ATOM 820 N N . THR A 1 100 ? 19.954 -4.438 -5.399 1.00 82.00 100 THR A N 1
ATOM 821 C CA . THR A 1 100 ? 19.070 -5.587 -5.573 1.00 82.00 100 THR A CA 1
ATOM 822 C C . THR A 1 100 ? 18.959 -5.972 -7.047 1.00 82.00 100 THR A C 1
ATOM 824 O O . THR A 1 100 ? 19.238 -7.123 -7.389 1.00 82.00 100 THR A O 1
ATOM 827 N N . HIS A 1 101 ? 18.680 -5.010 -7.935 1.00 76.56 101 HIS A N 1
ATOM 828 C CA . HIS A 1 101 ? 18.684 -5.251 -9.382 1.00 76.56 101 HIS A CA 1
ATOM 829 C C . HIS A 1 101 ? 20.051 -5.746 -9.860 1.00 76.56 101 HIS A C 1
ATOM 831 O O . HIS A 1 101 ? 20.137 -6.794 -10.490 1.00 76.56 101 HIS A O 1
ATOM 837 N N . LYS A 1 102 ? 21.154 -5.106 -9.445 1.00 73.00 102 LYS A N 1
ATOM 838 C CA . LYS A 1 102 ? 22.505 -5.563 -9.809 1.00 73.00 102 LYS A CA 1
ATOM 839 C C . LYS A 1 102 ? 22.774 -7.016 -9.387 1.00 73.00 102 LYS A C 1
ATOM 841 O O . LYS A 1 102 ? 23.389 -7.765 -10.143 1.00 73.00 102 LYS A O 1
ATOM 846 N N . LYS A 1 103 ? 22.329 -7.431 -8.195 1.00 67.94 103 LYS A N 1
ATOM 847 C CA . LYS A 1 103 ? 22.517 -8.797 -7.677 1.00 67.94 103 LYS A CA 1
ATOM 848 C C . LYS A 1 103 ? 21.699 -9.831 -8.453 1.00 67.94 103 LYS A C 1
ATOM 850 O O . LYS A 1 103 ? 22.218 -10.910 -8.744 1.00 67.94 103 LYS A O 1
ATOM 855 N N . TYR A 1 104 ? 20.445 -9.528 -8.783 1.00 63.28 104 TYR A N 1
ATOM 856 C CA . TYR A 1 104 ? 19.595 -10.443 -9.550 1.00 63.28 104 TYR A CA 1
ATOM 857 C C . TYR A 1 104 ? 20.073 -10.596 -11.001 1.00 63.28 104 TYR A C 1
ATOM 859 O O . TYR A 1 104 ? 20.066 -11.711 -11.526 1.00 63.28 104 TYR A O 1
ATOM 867 N N . THR A 1 105 ? 20.611 -9.530 -11.593 1.00 56.47 105 THR A N 1
ATOM 868 C CA . THR A 1 105 ? 21.139 -9.513 -12.966 1.00 56.47 105 THR A CA 1
ATOM 869 C C . THR A 1 105 ? 22.470 -10.265 -13.105 1.00 56.47 105 THR A C 1
ATOM 871 O O . THR A 1 105 ? 22.727 -10.886 -14.129 1.00 56.47 105 THR A O 1
ATOM 874 N N . ILE A 1 106 ? 23.308 -10.313 -12.061 1.00 54.06 106 ILE A N 1
ATOM 875 C CA . ILE A 1 106 ? 24.557 -11.107 -12.076 1.00 54.06 106 ILE A CA 1
ATOM 876 C C . ILE A 1 106 ? 24.283 -12.625 -12.043 1.00 54.06 106 ILE A C 1
ATOM 878 O O . ILE A 1 106 ? 25.057 -13.403 -12.601 1.00 54.06 106 ILE A O 1
ATOM 882 N N . ASN A 1 107 ? 23.186 -13.060 -11.414 1.00 50.06 107 ASN A N 1
ATOM 883 C CA . ASN A 1 107 ? 22.862 -14.483 -11.256 1.00 50.06 107 ASN A CA 1
ATOM 884 C C . ASN A 1 107 ? 22.051 -15.071 -12.423 1.00 50.06 107 ASN A C 1
ATOM 886 O O . ASN A 1 107 ? 22.024 -16.293 -12.588 1.00 50.06 107 ASN A O 1
ATOM 890 N N . ARG A 1 108 ? 21.416 -14.238 -13.259 1.00 45.69 108 ARG A N 1
ATOM 891 C CA . ARG A 1 108 ? 20.773 -14.682 -14.503 1.00 45.69 108 ARG A CA 1
ATOM 892 C C . ARG A 1 108 ? 21.764 -14.540 -15.658 1.00 45.69 108 ARG A C 1
ATOM 894 O O . ARG A 1 108 ? 22.203 -13.448 -15.995 1.00 45.69 108 ARG A O 1
ATOM 901 N N . ARG A 1 109 ? 22.130 -15.660 -16.288 1.00 37.47 109 ARG A N 1
ATOM 902 C CA . ARG A 1 109 ? 22.923 -15.692 -17.530 1.00 37.47 109 ARG A CA 1
ATOM 903 C C . ARG A 1 109 ? 22.087 -15.155 -18.701 1.00 37.47 109 ARG A C 1
ATOM 905 O O . ARG A 1 109 ? 21.684 -15.948 -19.539 1.00 37.47 109 ARG A O 1
ATOM 912 N N . GLN A 1 110 ? 21.794 -13.855 -18.723 1.00 34.28 110 GLN A N 1
ATOM 913 C CA . GLN A 1 110 ? 21.361 -13.062 -19.881 1.00 34.28 110 GLN A CA 1
ATOM 914 C C . GLN A 1 110 ? 21.056 -11.621 -19.437 1.00 34.28 110 GLN A C 1
ATOM 916 O O . GLN A 1 110 ? 20.264 -11.409 -18.529 1.00 34.28 110 GLN A O 1
ATOM 921 N N . GLY A 1 111 ? 21.677 -10.657 -20.127 1.00 39.91 111 GLY A N 1
ATOM 922 C CA . GLY A 1 111 ? 21.336 -9.234 -20.094 1.00 39.91 111 GLY A CA 1
ATOM 923 C C . GLY A 1 111 ? 22.090 -8.409 -19.055 1.00 39.91 111 GLY A C 1
ATOM 924 O O . GLY A 1 111 ? 21.767 -8.432 -17.881 1.00 39.91 111 GLY A O 1
ATOM 925 N N . ARG A 1 112 ? 23.050 -7.579 -19.485 1.00 48.69 112 ARG A N 1
ATOM 926 C CA . ARG A 1 112 ? 23.249 -6.295 -18.794 1.00 48.69 112 ARG A CA 1
ATOM 927 C C . ARG A 1 112 ? 21.890 -5.584 -18.843 1.00 48.69 112 ARG A C 1
ATOM 929 O O . ARG A 1 112 ? 21.342 -5.499 -19.941 1.00 48.69 112 ARG A O 1
ATOM 936 N N . ASP A 1 113 ? 21.392 -5.064 -17.721 1.00 60.16 113 ASP A N 1
ATOM 937 C CA . ASP A 1 113 ? 20.267 -4.113 -17.700 1.00 60.16 113 ASP A CA 1
ATOM 938 C C . ASP A 1 113 ? 20.720 -2.809 -18.360 1.00 60.16 113 ASP A C 1
ATOM 940 O O . ASP A 1 113 ? 21.076 -1.816 -17.725 1.00 60.16 113 ASP A O 1
ATOM 944 N N . ILE A 1 114 ? 20.828 -2.867 -19.679 1.00 69.75 114 ILE A N 1
ATOM 945 C CA . ILE A 1 114 ? 20.974 -1.716 -20.539 1.00 69.75 114 ILE A CA 1
ATOM 946 C C . ILE A 1 114 ? 19.572 -1.107 -20.567 1.00 69.75 114 ILE A C 1
ATOM 948 O O . ILE A 1 114 ? 18.643 -1.823 -20.948 1.00 69.75 114 ILE A O 1
ATOM 952 N N . PRO A 1 115 ? 19.395 0.154 -20.134 1.00 77.56 115 PRO A N 1
ATOM 953 C CA . PRO A 1 115 ? 18.087 0.798 -20.156 1.00 77.56 115 PRO A CA 1
ATOM 954 C C . PRO A 1 115 ? 17.511 0.705 -21.569 1.00 77.56 115 PRO A C 1
ATOM 956 O O . PRO A 1 115 ? 18.189 1.105 -22.518 1.00 77.56 115 PRO A O 1
ATOM 959 N N . LYS A 1 116 ? 16.301 0.158 -21.723 1.00 82.56 116 LYS A N 1
ATOM 960 C CA . LYS A 1 116 ? 15.656 0.024 -23.031 1.00 82.56 116 LYS A CA 1
ATOM 961 C C . LYS A 1 116 ? 14.666 1.156 -23.246 1.00 82.56 116 LYS A C 1
ATOM 963 O O . LYS A 1 116 ? 14.084 1.714 -22.316 1.00 82.56 116 LYS A O 1
ATOM 968 N N . VAL A 1 117 ? 14.458 1.493 -24.514 1.00 85.06 117 VAL A N 1
ATOM 969 C CA . VAL A 1 117 ? 13.388 2.408 -24.907 1.00 85.06 117 VAL A CA 1
ATOM 970 C C . VAL A 1 117 ? 12.041 1.794 -24.531 1.00 85.06 117 VAL A C 1
ATOM 972 O O . VAL A 1 117 ? 11.757 0.653 -24.882 1.00 85.06 117 VAL A O 1
ATOM 975 N N . GLY A 1 118 ? 11.216 2.564 -23.821 1.00 83.31 118 GLY A N 1
ATOM 976 C CA . GLY A 1 118 ? 9.919 2.131 -23.302 1.00 83.31 118 GLY A CA 1
ATOM 977 C C . GLY A 1 118 ? 9.908 1.794 -21.810 1.00 83.31 118 GLY A C 1
ATOM 978 O O . GLY A 1 118 ? 8.830 1.829 -21.216 1.00 83.31 118 GLY A O 1
ATOM 979 N N . ASP A 1 119 ? 11.069 1.561 -21.191 1.00 84.88 119 ASP A N 1
ATOM 980 C CA . ASP A 1 119 ? 11.154 1.213 -19.770 1.00 84.88 119 ASP A CA 1
ATOM 981 C C . ASP A 1 119 ? 10.722 2.389 -18.882 1.00 84.88 119 ASP A C 1
ATOM 983 O O . ASP A 1 119 ? 11.052 3.553 -19.143 1.00 84.88 119 ASP A O 1
ATOM 987 N N . VAL A 1 120 ? 9.990 2.088 -17.807 1.00 87.44 120 VAL A N 1
ATOM 988 C CA . VAL A 1 120 ? 9.601 3.066 -16.783 1.00 87.44 120 VAL A CA 1
ATOM 989 C C . VAL A 1 120 ? 10.551 2.945 -15.601 1.00 87.44 120 VAL A C 1
ATOM 991 O O . VAL A 1 120 ? 10.726 1.871 -15.033 1.00 87.44 120 VAL A O 1
ATOM 994 N N . VAL A 1 121 ? 11.166 4.063 -15.230 1.00 89.06 121 VAL A N 1
ATOM 995 C CA . VAL A 1 121 ? 12.202 4.129 -14.198 1.00 89.06 121 VAL A CA 1
ATOM 996 C C . VAL A 1 121 ? 11.918 5.245 -13.198 1.00 89.06 121 VAL A C 1
ATOM 998 O O . VAL A 1 121 ? 11.262 6.248 -13.501 1.00 89.06 121 VAL A O 1
ATOM 1001 N N . LEU A 1 122 ? 12.461 5.088 -11.995 1.00 90.12 122 LEU A N 1
ATOM 1002 C CA . LEU A 1 122 ? 12.530 6.133 -10.986 1.00 90.12 122 LEU A CA 1
ATOM 1003 C C . LEU A 1 122 ? 13.703 7.062 -11.273 1.00 90.12 122 LEU A C 1
ATOM 1005 O O . LEU A 1 122 ? 14.823 6.623 -11.542 1.00 90.12 122 LEU A O 1
ATOM 1009 N N . VAL A 1 123 ? 13.445 8.362 -11.182 1.00 89.19 123 VAL A N 1
ATOM 1010 C CA . VAL A 1 123 ? 14.452 9.409 -11.325 1.00 89.19 123 VAL A CA 1
ATOM 1011 C C . VAL A 1 123 ? 14.861 9.872 -9.934 1.00 89.19 123 VAL A C 1
ATOM 1013 O O . VAL A 1 123 ? 14.080 10.504 -9.226 1.00 89.19 123 VAL A O 1
ATOM 1016 N N . SER A 1 124 ? 16.106 9.586 -9.558 1.00 87.50 124 SER A N 1
ATOM 1017 C CA . SER A 1 124 ? 16.703 10.112 -8.335 1.00 87.50 124 SER A CA 1
ATOM 1018 C C . SER A 1 124 ? 16.973 11.605 -8.511 1.00 87.50 124 SER A C 1
ATOM 1020 O O . SER A 1 124 ? 17.770 12.014 -9.360 1.00 87.50 124 SER A O 1
ATOM 1022 N N . ASP A 1 125 ? 16.277 12.425 -7.730 1.00 84.31 125 ASP A N 1
ATOM 1023 C CA . ASP A 1 125 ? 16.407 13.877 -7.739 1.00 84.31 125 ASP A CA 1
ATOM 1024 C C . ASP A 1 125 ? 16.495 14.357 -6.278 1.00 84.31 125 ASP A C 1
ATOM 1026 O O . ASP A 1 125 ? 15.590 14.080 -5.490 1.00 84.31 125 ASP A O 1
ATOM 1030 N N . PRO A 1 126 ? 17.594 15.020 -5.868 1.00 75.00 126 PRO A N 1
ATOM 1031 C CA . PRO A 1 126 ? 17.808 15.383 -4.467 1.00 75.00 126 PRO A CA 1
ATOM 1032 C C . PRO A 1 126 ? 16.875 16.500 -3.974 1.00 75.00 126 PRO A C 1
ATOM 1034 O O . PRO A 1 126 ? 16.836 16.759 -2.772 1.00 75.00 126 PRO A O 1
ATOM 1037 N N . VAL A 1 127 ? 16.150 17.173 -4.877 1.00 81.44 127 VAL A N 1
ATOM 1038 C CA . VAL A 1 127 ? 15.286 18.329 -4.567 1.00 81.44 127 VAL A CA 1
ATOM 1039 C C . VAL A 1 127 ? 13.795 17.955 -4.606 1.00 81.44 127 VAL A C 1
ATOM 1041 O O . VAL A 1 127 ? 12.939 18.806 -4.822 1.00 81.44 127 VAL A O 1
ATOM 1044 N N . LEU A 1 128 ? 13.453 16.678 -4.416 1.00 80.75 128 LEU A N 1
ATOM 1045 C CA . LEU A 1 128 ? 12.051 16.258 -4.352 1.00 80.75 128 LEU A CA 1
ATOM 1046 C C . LEU A 1 128 ? 11.417 16.626 -3.006 1.00 80.75 128 LEU A C 1
ATOM 1048 O O . LEU A 1 128 ? 12.047 16.418 -1.961 1.00 80.75 128 LEU A O 1
ATOM 1052 N N . PRO A 1 129 ? 10.175 17.141 -3.006 1.00 83.00 129 PRO A N 1
ATOM 1053 C CA . PRO A 1 129 ? 9.439 17.336 -1.769 1.00 83.00 129 PRO A CA 1
ATOM 1054 C C . PRO A 1 129 ? 9.104 15.982 -1.127 1.00 83.00 129 PRO A C 1
ATOM 1056 O O . PRO A 1 129 ? 9.170 14.917 -1.751 1.00 83.00 129 PRO A O 1
ATOM 1059 N N . ARG A 1 130 ? 8.765 16.019 0.161 1.00 82.31 130 ARG A N 1
ATOM 1060 C CA . ARG A 1 130 ? 8.429 14.824 0.937 1.00 82.31 130 ARG A CA 1
ATOM 1061 C C . ARG A 1 130 ? 7.252 14.068 0.323 1.00 82.31 130 ARG A C 1
ATOM 1063 O O . ARG A 1 130 ? 6.254 14.676 -0.053 1.00 82.31 130 ARG A O 1
ATOM 1070 N N . ASN A 1 131 ? 7.360 12.738 0.306 1.00 83.19 131 ASN A N 1
ATOM 1071 C CA . ASN A 1 131 ? 6.365 11.795 -0.222 1.00 83.19 131 ASN A CA 1
ATOM 1072 C C . ASN A 1 131 ? 6.136 11.873 -1.741 1.00 83.19 131 ASN A C 1
ATOM 1074 O O . ASN A 1 131 ? 5.216 11.226 -2.244 1.00 83.19 131 ASN A O 1
ATOM 1078 N N . GLU A 1 132 ? 6.959 12.624 -2.479 1.00 85.69 132 GLU A N 1
ATOM 1079 C CA . GLU A 1 132 ? 6.868 12.702 -3.934 1.00 85.69 132 GLU A CA 1
ATOM 1080 C C . GLU A 1 132 ? 7.898 11.791 -4.608 1.00 85.69 132 GLU A C 1
ATOM 1082 O O . GLU A 1 132 ? 9.091 11.807 -4.297 1.00 85.69 132 GLU A O 1
ATOM 1087 N N . TRP A 1 133 ? 7.428 11.006 -5.576 1.00 88.19 133 TRP A N 1
ATOM 1088 C CA . TRP A 1 133 ? 8.253 10.092 -6.353 1.00 88.19 133 TRP A CA 1
ATOM 1089 C C . TRP A 1 133 ? 8.217 10.479 -7.824 1.00 88.19 133 TRP A C 1
ATOM 1091 O O . TRP A 1 133 ? 7.162 10.517 -8.455 1.00 88.19 133 TRP A O 1
ATOM 1101 N N . LYS A 1 134 ? 9.393 10.745 -8.391 1.00 88.00 134 LYS A N 1
ATOM 1102 C CA . LYS A 1 134 ? 9.524 11.140 -9.791 1.00 88.00 134 LYS A CA 1
ATOM 1103 C C . LYS A 1 134 ? 9.740 9.915 -10.664 1.00 88.00 134 LYS A C 1
ATOM 1105 O O . LYS A 1 134 ? 10.826 9.340 -10.684 1.00 88.00 134 LYS A O 1
ATOM 1110 N N . MET A 1 135 ? 8.707 9.542 -11.406 1.00 89.12 135 MET A N 1
ATOM 1111 C CA . MET A 1 135 ? 8.782 8.495 -12.423 1.00 89.12 135 MET A CA 1
ATOM 1112 C C . MET A 1 135 ? 8.937 9.096 -13.815 1.00 89.12 135 MET A C 1
ATOM 1114 O O . MET A 1 135 ? 8.415 10.180 -14.108 1.00 89.12 135 MET A O 1
ATOM 1118 N N . ALA A 1 136 ? 9.634 8.377 -14.686 1.00 89.31 136 ALA A N 1
ATOM 1119 C CA . ALA A 1 136 ? 9.727 8.736 -16.087 1.00 89.31 136 ALA A CA 1
ATOM 1120 C C . ALA A 1 136 ? 9.892 7.505 -16.982 1.00 89.31 136 ALA A C 1
ATOM 1122 O O . ALA A 1 136 ? 10.460 6.496 -16.573 1.00 89.31 136 ALA A O 1
ATOM 1123 N N . ARG A 1 137 ? 9.417 7.614 -18.223 1.00 88.81 137 ARG A N 1
ATOM 1124 C CA . ARG A 1 137 ? 9.610 6.606 -19.269 1.00 88.81 137 ARG A CA 1
ATOM 1125 C C . ARG A 1 137 ? 10.796 6.966 -20.153 1.00 88.81 137 ARG A C 1
ATOM 1127 O O . ARG A 1 137 ? 10.943 8.129 -20.526 1.00 88.81 137 ARG A O 1
ATOM 1134 N N . ILE A 1 138 ? 11.598 5.976 -20.526 1.00 89.81 138 ILE A N 1
ATOM 1135 C CA . ILE A 1 138 ? 12.717 6.131 -21.454 1.00 89.81 138 ILE A CA 1
ATOM 1136 C C . ILE A 1 138 ? 12.192 6.272 -22.886 1.00 89.81 138 ILE A C 1
ATOM 1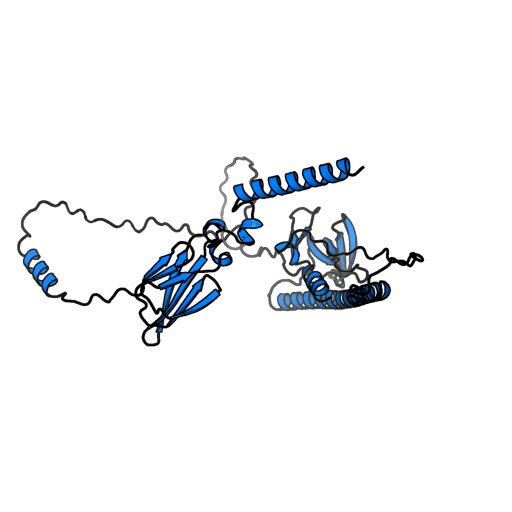138 O O . ILE A 1 138 ? 11.507 5.386 -23.392 1.00 89.81 138 ILE A O 1
ATOM 1142 N N . LEU A 1 139 ? 12.506 7.396 -23.532 1.00 89.38 139 LEU A N 1
ATOM 1143 C CA . LEU A 1 139 ? 12.158 7.674 -24.929 1.00 89.38 139 LEU A CA 1
ATOM 1144 C C . LEU A 1 139 ? 13.282 7.309 -25.891 1.00 89.38 139 LEU A C 1
ATOM 1146 O O . LEU A 1 139 ? 13.020 6.768 -26.958 1.00 89.38 139 LEU A O 1
ATOM 1150 N N . ASP A 1 140 ? 14.510 7.664 -25.528 1.00 88.31 140 ASP A N 1
ATOM 1151 C CA . ASP A 1 140 ? 15.680 7.483 -26.378 1.00 88.31 140 ASP A CA 1
ATOM 1152 C C . ASP A 1 140 ? 16.933 7.313 -25.518 1.00 88.31 140 ASP A C 1
ATOM 1154 O O . ASP A 1 140 ? 17.050 7.885 -24.429 1.00 88.31 140 ASP A O 1
ATOM 1158 N N . THR A 1 141 ? 17.881 6.530 -26.015 1.00 88.62 141 THR A N 1
ATOM 1159 C CA . THR A 1 141 ? 19.129 6.202 -25.332 1.00 88.62 141 THR A CA 1
ATOM 1160 C C . THR A 1 141 ? 20.308 6.668 -26.162 1.00 88.62 141 THR A C 1
ATOM 1162 O O . THR A 1 141 ? 20.491 6.223 -27.293 1.00 88.62 141 THR A O 1
ATOM 1165 N N . ARG A 1 142 ? 21.153 7.538 -25.598 1.00 84.19 142 ARG A N 1
ATOM 1166 C CA . ARG A 1 142 ? 22.344 8.018 -26.300 1.00 84.19 142 ARG A CA 1
ATOM 1167 C C . ARG A 1 142 ? 23.561 7.192 -25.931 1.00 84.19 142 ARG A C 1
ATOM 1169 O O . ARG A 1 142 ? 24.095 7.282 -24.820 1.00 84.19 142 ARG A O 1
ATOM 1176 N N . GLU A 1 143 ? 24.009 6.415 -26.902 1.00 83.31 143 GLU A N 1
ATOM 1177 C CA . GLU A 1 143 ? 25.271 5.698 -26.838 1.00 83.31 143 GLU A CA 1
ATOM 1178 C C . GLU A 1 143 ? 26.442 6.662 -27.044 1.00 83.31 143 GLU A C 1
ATOM 1180 O O . GLU A 1 143 ? 26.403 7.590 -27.853 1.00 83.31 143 GLU A O 1
ATOM 1185 N N . SER A 1 144 ? 27.494 6.461 -26.259 1.00 79.81 144 SER A N 1
ATOM 1186 C CA . SER A 1 144 ? 28.767 7.145 -26.448 1.00 79.81 144 SER A 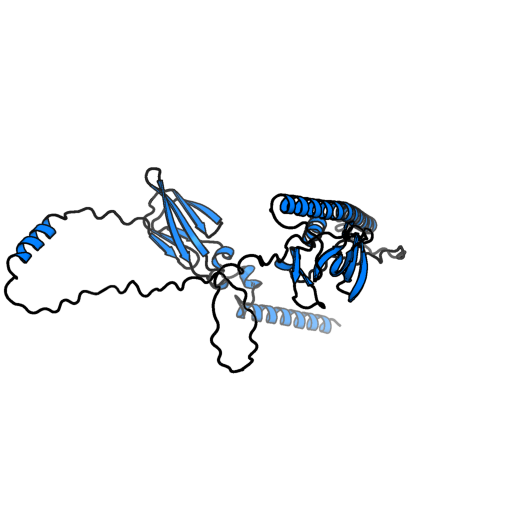CA 1
ATOM 1187 C C . SER A 1 144 ? 29.619 6.419 -27.498 1.00 79.81 144 SER A C 1
ATOM 1189 O O . SER A 1 144 ? 29.276 5.322 -27.928 1.00 79.81 144 SER A O 1
ATOM 1191 N N . THR A 1 145 ? 30.770 6.985 -27.868 1.00 77.44 145 THR A N 1
ATOM 1192 C CA . THR A 1 145 ? 31.721 6.383 -28.826 1.00 77.44 145 THR A CA 1
ATOM 1193 C C . THR A 1 145 ? 32.169 4.973 -28.439 1.00 77.44 145 THR A C 1
ATOM 1195 O O . THR A 1 145 ? 32.529 4.183 -29.303 1.00 77.44 145 THR A O 1
ATOM 1198 N N . ASP A 1 146 ? 32.105 4.649 -27.146 1.00 76.81 146 ASP A N 1
ATOM 1199 C CA . ASP A 1 146 ? 32.493 3.352 -26.584 1.00 76.81 146 ASP A CA 1
ATOM 1200 C C . ASP A 1 146 ? 31.342 2.319 -26.591 1.00 76.81 146 ASP A C 1
ATOM 1202 O O . ASP A 1 146 ? 31.471 1.257 -25.984 1.00 76.81 146 ASP A O 1
ATOM 1206 N N . GLY A 1 147 ? 30.180 2.646 -27.176 1.00 75.69 147 GLY A N 1
ATOM 1207 C CA . GLY A 1 147 ? 28.973 1.802 -27.172 1.00 75.69 147 GLY A CA 1
ATOM 1208 C C . GLY A 1 147 ? 28.241 1.736 -25.823 1.00 75.69 147 GLY A C 1
ATOM 1209 O O . GLY A 1 147 ? 27.320 0.945 -25.643 1.00 75.69 147 GLY A O 1
ATOM 1210 N N . MET A 1 148 ? 28.645 2.553 -24.843 1.00 76.75 148 MET A N 1
ATOM 1211 C CA . MET A 1 148 ? 28.017 2.614 -23.518 1.00 76.75 148 MET A CA 1
ATOM 1212 C C . MET A 1 148 ? 26.995 3.752 -23.450 1.00 76.75 148 MET A C 1
ATOM 1214 O O . MET A 1 148 ? 27.320 4.903 -23.756 1.00 76.75 148 MET A O 1
ATOM 1218 N N . ILE A 1 149 ? 25.782 3.451 -22.979 1.00 79.88 149 ILE A N 1
ATOM 1219 C CA . ILE A 1 149 ? 24.735 4.451 -22.733 1.00 79.88 149 ILE A CA 1
ATOM 1220 C C . ILE A 1 149 ? 25.090 5.227 -21.464 1.00 79.88 149 ILE A C 1
ATOM 1222 O O . ILE A 1 149 ? 25.113 4.672 -20.365 1.00 79.88 149 ILE A O 1
ATOM 1226 N N . ARG A 1 150 ? 25.387 6.520 -21.610 1.00 82.94 150 ARG A N 1
ATOM 1227 C CA . ARG A 1 150 ? 25.700 7.413 -20.477 1.00 82.94 150 ARG A CA 1
ATOM 1228 C C . ARG A 1 150 ? 24.546 8.355 -20.149 1.00 82.94 150 ARG A C 1
ATOM 1230 O O . ARG A 1 150 ? 24.413 8.776 -19.000 1.00 82.94 150 ARG A O 1
ATOM 1237 N N . GLU A 1 151 ? 23.696 8.643 -21.129 1.00 87.94 151 GLU A N 1
ATOM 1238 C CA . GLU A 1 151 ? 22.602 9.601 -21.020 1.00 87.94 151 GLU A CA 1
ATOM 1239 C C . GLU A 1 151 ? 21.343 9.082 -21.717 1.00 87.94 151 GLU A C 1
ATOM 1241 O O . GLU A 1 151 ? 21.413 8.444 -22.768 1.00 87.94 151 GLU A O 1
ATOM 1246 N N . VAL A 1 152 ? 20.192 9.374 -21.117 1.00 90.12 152 VAL A N 1
ATOM 1247 C CA . VAL A 1 152 ? 18.884 8.910 -21.574 1.00 90.12 152 VAL A CA 1
ATOM 1248 C C . VAL A 1 152 ? 17.910 10.089 -21.616 1.00 90.12 152 VAL A C 1
ATOM 1250 O O . VAL A 1 152 ? 17.904 10.941 -20.718 1.00 90.12 152 VAL A O 1
ATOM 1253 N N . GLU A 1 153 ? 17.096 10.152 -22.669 1.00 92.69 153 GLU A N 1
ATOM 1254 C CA . GLU A 1 153 ? 15.969 11.077 -22.781 1.00 92.69 153 GLU A CA 1
ATOM 1255 C C . GLU A 1 153 ? 14.723 10.435 -22.171 1.00 92.69 153 GLU A C 1
ATOM 1257 O O . GLU A 1 153 ? 14.341 9.315 -22.513 1.00 92.69 153 GLU A O 1
ATOM 1262 N N . LEU A 1 154 ? 14.090 11.153 -21.249 1.00 91.88 154 LEU A N 1
ATOM 1263 C CA . LEU A 1 154 ? 12.992 10.658 -20.434 1.00 91.88 154 LEU A CA 1
ATOM 1264 C C . LEU A 1 154 ? 11.760 11.540 -20.587 1.00 91.88 154 LEU A C 1
ATOM 1266 O O . LEU A 1 154 ? 11.873 12.764 -20.674 1.00 91.88 154 LEU A O 1
ATOM 1270 N N . GLN A 1 155 ? 10.582 10.935 -20.503 1.00 88.94 155 GLN A N 1
ATOM 1271 C CA . GLN A 1 155 ? 9.303 11.627 -20.411 1.00 88.94 155 GLN A CA 1
ATOM 1272 C C . GLN A 1 155 ? 8.716 11.459 -19.010 1.00 88.94 155 GLN A C 1
ATOM 1274 O O . GLN A 1 155 ? 8.451 10.342 -18.572 1.00 88.94 155 GLN A O 1
ATOM 1279 N N . THR A 1 156 ? 8.526 12.566 -18.292 1.00 87.00 156 THR A N 1
ATOM 1280 C CA . THR A 1 156 ? 7.831 12.579 -16.991 1.00 87.00 156 THR A CA 1
ATOM 1281 C C . THR A 1 156 ? 6.313 12.481 -17.192 1.00 87.00 156 THR A C 1
ATOM 1283 O O . THR A 1 156 ? 5.820 12.822 -18.267 1.00 87.00 156 THR A O 1
ATOM 1286 N N . ALA A 1 157 ? 5.559 12.105 -16.152 1.00 80.69 157 ALA A N 1
ATOM 1287 C CA . ALA A 1 157 ? 4.089 12.090 -16.162 1.00 80.69 157 ALA A CA 1
ATOM 1288 C C . ALA A 1 157 ? 3.460 13.414 -16.653 1.00 80.69 157 ALA A C 1
ATOM 1290 O O . ALA A 1 157 ? 2.487 13.406 -17.397 1.00 80.69 157 ALA A O 1
ATOM 1291 N N . SER A 1 158 ? 4.076 14.564 -16.354 1.00 80.38 158 SER A N 1
ATOM 1292 C CA . SER A 1 158 ? 3.650 15.886 -16.852 1.00 80.38 158 SER A CA 1
ATOM 1293 C C . SER A 1 158 ? 3.963 16.140 -18.340 1.00 80.38 158 SER A C 1
ATOM 1295 O O . SER A 1 158 ? 4.000 17.290 -18.772 1.00 80.38 158 SER A O 1
ATOM 1297 N N . LYS A 1 159 ? 4.289 15.099 -19.119 1.00 80.75 159 LYS A N 1
ATOM 1298 C CA . LYS A 1 159 ? 4.704 15.134 -20.537 1.00 80.75 159 LYS A CA 1
ATOM 1299 C C . LYS A 1 159 ? 5.975 15.949 -20.833 1.00 80.75 159 LYS A C 1
ATOM 1301 O O . LYS A 1 159 ? 6.353 16.109 -21.993 1.00 80.75 159 LYS A O 1
ATOM 1306 N N . ARG A 1 160 ? 6.689 16.419 -19.804 1.00 86.00 160 ARG A N 1
ATOM 1307 C CA . ARG A 1 160 ? 7.971 17.122 -19.948 1.00 86.00 160 ARG A CA 1
ATOM 1308 C C . ARG A 1 160 ? 9.079 16.138 -20.317 1.00 86.00 160 ARG A C 1
ATOM 1310 O O . ARG A 1 160 ? 9.251 15.116 -19.654 1.00 86.00 160 ARG A O 1
ATOM 1317 N N . LYS A 1 161 ? 9.868 16.501 -21.328 1.00 90.81 161 LYS A N 1
ATOM 1318 C CA . LYS A 1 161 ? 11.089 15.787 -21.706 1.00 90.81 161 LYS A CA 1
ATOM 1319 C C . LYS A 1 161 ? 12.266 16.285 -20.876 1.00 90.81 161 LYS A C 1
ATOM 1321 O O . LYS A 1 161 ? 12.509 17.492 -20.802 1.00 90.81 161 LYS A O 1
ATOM 1326 N N . ILE A 1 162 ? 12.978 15.370 -20.232 1.00 90.88 162 ILE A N 1
ATOM 1327 C CA . ILE A 1 162 ? 14.165 15.666 -19.428 1.00 90.88 162 ILE A CA 1
ATOM 1328 C C . ILE A 1 162 ? 15.300 14.732 -19.830 1.00 90.88 162 ILE A C 1
ATOM 1330 O O . ILE A 1 162 ? 15.072 13.587 -20.203 1.00 90.88 162 ILE A O 1
ATOM 1334 N N . ARG A 1 163 ? 16.536 15.216 -19.725 1.00 90.81 163 ARG A N 1
ATOM 1335 C CA . ARG A 1 163 ? 17.734 14.407 -19.953 1.00 90.81 163 ARG A CA 1
ATOM 1336 C C . ARG A 1 163 ? 18.427 14.141 -18.629 1.00 90.81 163 ARG A C 1
ATOM 1338 O O . ARG A 1 163 ? 18.627 15.068 -17.832 1.00 90.81 163 ARG A O 1
ATOM 1345 N N . ARG A 1 164 ? 18.746 12.874 -18.368 1.00 90.38 164 ARG A N 1
ATOM 1346 C CA . ARG A 1 164 ? 19.415 12.448 -17.136 1.00 90.38 164 ARG A CA 1
ATOM 1347 C C . ARG A 1 164 ? 20.458 11.364 -17.427 1.00 90.38 164 ARG A C 1
ATOM 1349 O O . ARG A 1 164 ? 20.254 10.541 -18.320 1.00 90.38 164 ARG A O 1
ATOM 1356 N N . PRO A 1 165 ? 21.578 11.355 -16.684 1.00 87.81 165 PRO A N 1
ATOM 1357 C CA . PRO A 1 165 ? 22.540 10.268 -16.755 1.00 87.81 165 PRO A CA 1
ATOM 1358 C C . PRO A 1 165 ? 21.946 8.980 -16.178 1.00 87.81 165 PRO A C 1
ATOM 1360 O O . PRO A 1 165 ? 21.156 9.026 -15.233 1.00 87.81 165 PRO A O 1
ATOM 1363 N N . VAL A 1 166 ? 22.397 7.831 -16.687 1.00 85.19 166 VAL A N 1
ATOM 1364 C CA . VAL A 1 166 ? 21.919 6.500 -16.255 1.00 85.19 166 VAL A CA 1
ATOM 1365 C C . VAL A 1 166 ? 22.109 6.276 -14.748 1.00 85.19 166 VAL A C 1
ATOM 1367 O O . VAL A 1 166 ? 21.280 5.645 -14.106 1.00 85.19 166 VAL A O 1
ATOM 1370 N N . ASN A 1 167 ? 23.137 6.881 -14.141 1.00 83.75 167 ASN A N 1
ATOM 1371 C CA . ASN A 1 167 ? 23.415 6.781 -12.701 1.00 83.75 167 ASN A CA 1
ATOM 1372 C C . ASN A 1 167 ? 22.312 7.358 -11.797 1.00 83.75 167 ASN A C 1
ATOM 1374 O O . ASN A 1 167 ? 22.298 7.075 -10.599 1.00 83.75 167 ASN A O 1
ATOM 1378 N N . LEU A 1 168 ? 21.426 8.200 -12.335 1.00 86.25 168 LEU A N 1
ATOM 1379 C CA . LEU A 1 168 ? 20.286 8.759 -11.604 1.00 86.25 168 LEU A CA 1
ATOM 1380 C C . LEU A 1 168 ? 18.987 7.996 -11.873 1.00 86.25 168 LEU A C 1
ATOM 1382 O O . LEU A 1 168 ? 17.953 8.363 -11.323 1.00 86.25 168 LEU A O 1
ATOM 1386 N N . LEU A 1 169 ? 19.034 6.948 -12.693 1.00 87.62 169 LEU A N 1
ATOM 1387 C CA . LEU A 1 169 ? 17.890 6.100 -12.995 1.00 87.62 169 LEU A CA 1
ATOM 1388 C C . LEU A 1 169 ? 17.944 4.857 -12.119 1.00 87.62 169 LEU A C 1
ATOM 1390 O O . LEU A 1 169 ? 19.006 4.265 -11.909 1.00 87.62 169 LEU A O 1
ATOM 1394 N N . VAL A 1 170 ? 16.794 4.493 -11.568 1.00 88.44 170 VAL A N 1
ATOM 1395 C CA . VAL A 1 170 ? 16.628 3.292 -10.756 1.00 88.44 170 VAL A CA 1
ATOM 1396 C C . VAL A 1 170 ? 15.427 2.523 -11.310 1.00 88.44 170 VAL A C 1
ATOM 1398 O O . VAL A 1 170 ? 14.359 3.122 -11.443 1.00 88.44 170 VAL A O 1
ATOM 1401 N N . PRO A 1 171 ? 15.580 1.241 -11.679 1.00 86.75 171 PRO A N 1
ATOM 1402 C CA . PRO A 1 171 ? 14.450 0.406 -12.085 1.00 86.75 171 PRO A CA 1
ATOM 1403 C C . PRO A 1 171 ? 13.401 0.279 -10.968 1.00 86.75 171 PRO A C 1
ATOM 1405 O O . PRO A 1 171 ? 13.705 0.545 -9.805 1.00 86.75 171 PRO A O 1
ATOM 1408 N N . LEU A 1 172 ? 12.168 -0.084 -11.323 1.00 86.50 172 LEU A N 1
ATOM 1409 C CA . LEU A 1 172 ? 11.078 -0.306 -10.364 1.00 86.50 172 LEU A CA 1
ATOM 1410 C C . LEU A 1 172 ? 11.205 -1.678 -9.685 1.00 86.50 172 LEU A C 1
ATOM 1412 O O . LEU A 1 172 ? 11.828 -2.580 -10.235 1.00 86.50 172 LEU A O 1
ATOM 1416 N N . GLU A 1 173 ? 10.580 -1.852 -8.511 1.00 81.44 173 GLU A N 1
ATOM 1417 C CA . GLU A 1 173 ? 10.607 -3.134 -7.776 1.00 81.44 173 GLU A CA 1
ATOM 1418 C C . GLU A 1 173 ? 10.054 -4.300 -8.614 1.00 81.44 173 GLU A C 1
ATOM 1420 O O . GLU A 1 173 ? 10.535 -5.429 -8.501 1.00 81.44 173 GLU A O 1
ATOM 1425 N N . LEU A 1 174 ? 9.047 -4.027 -9.449 1.00 78.88 174 LEU A N 1
ATOM 1426 C CA . LEU A 1 174 ? 8.387 -5.004 -10.310 1.00 78.88 174 LEU A CA 1
ATOM 1427 C C . LEU A 1 174 ? 8.541 -4.592 -11.780 1.00 78.88 174 LEU A C 1
ATOM 1429 O O . LEU A 1 174 ? 8.023 -3.551 -12.188 1.00 78.88 174 LEU A O 1
ATOM 1433 N N . ASN A 1 175 ? 9.214 -5.431 -12.571 1.00 67.25 175 ASN A N 1
ATOM 1434 C CA . ASN A 1 175 ? 9.364 -5.262 -14.017 1.00 67.25 175 ASN A CA 1
ATOM 1435 C C . ASN A 1 175 ? 8.429 -6.216 -14.779 1.00 67.25 175 ASN A C 1
ATOM 1437 O O . ASN A 1 175 ? 8.280 -7.377 -14.396 1.00 67.25 175 ASN A O 1
ATOM 1441 N N . ASP A 1 176 ? 7.868 -5.745 -15.896 1.00 61.88 176 ASP A N 1
ATOM 1442 C CA . ASP A 1 176 ? 7.127 -6.554 -16.879 1.00 61.88 176 ASP A CA 1
ATOM 1443 C C . ASP A 1 176 ? 8.103 -7.331 -17.783 1.00 61.88 176 ASP A C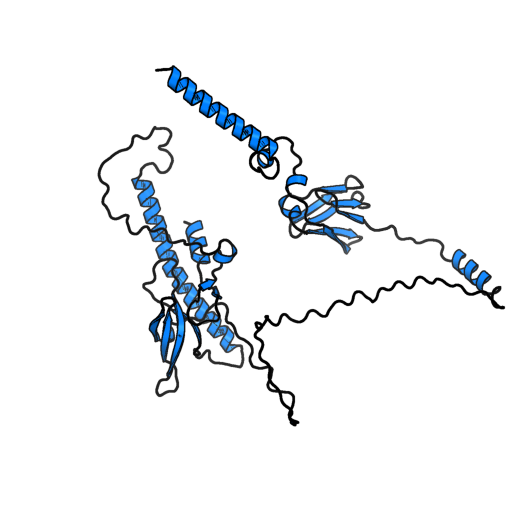 1
ATOM 1445 O O . ASP A 1 176 ? 8.088 -7.196 -19.010 1.00 61.88 176 ASP A O 1
ATOM 1449 N N . ASP A 1 177 ? 8.984 -8.142 -17.193 1.00 55.16 177 ASP A N 1
ATOM 1450 C CA . ASP A 1 177 ? 9.815 -9.068 -17.962 1.00 55.16 177 ASP A CA 1
ATOM 1451 C C . ASP A 1 177 ? 8.911 -10.161 -18.554 1.00 55.16 177 ASP A C 1
ATOM 1453 O O . ASP A 1 177 ? 8.772 -11.268 -18.035 1.00 55.16 177 ASP A O 1
ATOM 1457 N N . MET A 1 178 ? 8.248 -9.832 -19.660 1.00 45.59 178 MET A N 1
ATOM 1458 C CA . MET A 1 178 ? 7.690 -10.811 -20.572 1.00 45.59 178 MET A CA 1
ATOM 1459 C C . MET A 1 178 ? 8.882 -11.577 -21.132 1.00 45.59 178 MET A C 1
ATOM 1461 O O . MET A 1 178 ? 9.589 -11.065 -21.999 1.00 45.59 178 MET A O 1
ATOM 1465 N N . ASP A 1 179 ? 9.121 -12.781 -20.617 1.00 40.62 179 ASP A N 1
ATOM 1466 C CA . ASP A 1 179 ? 10.088 -13.741 -21.141 1.00 40.62 179 ASP A CA 1
ATOM 1467 C C . ASP A 1 179 ? 9.821 -13.990 -22.640 1.00 40.62 179 ASP A C 1
ATOM 1469 O O . ASP A 1 179 ? 9.145 -14.934 -23.045 1.00 40.62 179 ASP A O 1
ATOM 1473 N N . SER A 1 180 ? 10.367 -13.141 -23.512 1.00 37.31 180 SER A N 1
ATOM 1474 C CA . SER A 1 180 ? 10.299 -13.264 -24.971 1.00 37.31 180 SER A CA 1
ATOM 1475 C C . SER A 1 180 ? 11.312 -14.282 -25.513 1.00 37.31 180 SER A C 1
ATOM 1477 O O . SER A 1 180 ? 11.755 -14.192 -26.656 1.00 37.31 180 SER A O 1
ATOM 1479 N N . HIS A 1 181 ? 11.684 -15.267 -24.697 1.00 40.47 181 HIS A N 1
ATOM 1480 C CA . HIS A 1 181 ? 12.626 -16.333 -25.025 1.00 40.47 181 HIS A CA 1
ATOM 1481 C C . HIS A 1 181 ? 11.987 -17.711 -24.800 1.00 40.47 181 HIS A C 1
ATOM 1483 O O . HIS A 1 181 ? 12.510 -18.533 -24.058 1.00 40.47 181 HIS A O 1
ATOM 1489 N N . ALA A 1 182 ? 10.840 -17.974 -25.435 1.00 36.84 182 ALA A N 1
ATOM 1490 C CA . ALA A 1 182 ? 10.253 -19.321 -25.466 1.00 36.84 182 ALA A CA 1
ATOM 1491 C C . ALA A 1 182 ? 9.426 -19.639 -26.731 1.00 36.84 182 ALA A C 1
ATOM 1493 O O . ALA A 1 182 ? 8.609 -20.554 -26.708 1.00 36.84 182 ALA A O 1
ATOM 1494 N N . SER A 1 183 ? 9.608 -18.914 -27.843 1.00 34.31 183 SER A N 1
ATOM 1495 C CA . SER A 1 183 ? 8.854 -19.172 -29.088 1.00 34.31 183 SER A CA 1
ATOM 1496 C C . SER A 1 183 ? 9.705 -19.383 -30.344 1.00 34.31 183 SER A C 1
ATOM 1498 O O . SER A 1 183 ? 9.152 -19.469 -31.434 1.00 34.31 183 SER A O 1
ATOM 1500 N N . ASN A 1 184 ? 11.026 -19.537 -30.214 1.00 36.38 184 ASN A N 1
ATOM 1501 C CA . ASN A 1 184 ? 11.919 -19.761 -31.357 1.00 36.38 184 ASN A CA 1
ATOM 1502 C C . ASN A 1 184 ? 12.549 -21.158 -31.395 1.00 36.38 184 ASN A C 1
ATOM 1504 O O . ASN A 1 184 ? 13.651 -21.302 -31.897 1.00 36.38 184 ASN A O 1
ATOM 1508 N N . GLU A 1 185 ? 11.859 -22.199 -30.936 1.00 40.91 185 GLU A N 1
ATOM 1509 C CA . GLU A 1 185 ? 12.128 -23.562 -31.405 1.00 40.91 185 GLU A CA 1
ATOM 1510 C C . GLU A 1 185 ? 10.808 -24.324 -31.470 1.00 40.91 185 GLU A C 1
ATOM 1512 O O . GLU A 1 185 ? 10.195 -24.583 -30.443 1.00 40.91 185 GLU A O 1
ATOM 1517 N N . ILE A 1 186 ? 10.366 -24.607 -32.698 1.00 38.66 186 ILE A N 1
ATOM 1518 C CA . ILE A 1 186 ? 9.520 -25.717 -33.170 1.00 38.66 186 ILE A CA 1
ATOM 1519 C C . ILE A 1 186 ? 8.751 -25.211 -34.405 1.00 38.66 186 ILE A C 1
ATOM 1521 O O . ILE A 1 186 ? 7.847 -24.385 -34.311 1.00 38.66 186 ILE A O 1
ATOM 1525 N N . ASN A 1 187 ? 9.152 -25.766 -35.555 1.00 36.00 187 ASN A N 1
ATOM 1526 C CA . ASN A 1 187 ? 8.485 -25.835 -36.867 1.00 36.00 187 ASN A CA 1
ATOM 1527 C C . ASN A 1 187 ? 9.178 -25.085 -38.008 1.00 36.00 187 ASN A C 1
ATOM 1529 O O . ASN A 1 187 ? 8.816 -23.986 -38.422 1.00 36.00 187 ASN A O 1
ATOM 1533 N N . LYS A 1 188 ? 10.155 -25.789 -38.587 1.00 32.38 188 LYS A N 1
ATOM 1534 C CA . LYS A 1 188 ? 10.621 -25.589 -39.954 1.00 32.38 188 LYS A CA 1
ATOM 1535 C C . LYS A 1 188 ? 9.781 -26.477 -40.889 1.00 32.38 188 LYS A C 1
ATOM 1537 O O . LYS A 1 188 ? 9.741 -27.686 -40.683 1.00 32.38 188 LYS A O 1
ATOM 1542 N N . ALA A 1 189 ? 9.251 -25.843 -41.941 1.00 30.83 189 ALA A N 1
ATOM 1543 C CA . ALA A 1 189 ? 8.662 -26.375 -43.187 1.00 30.83 189 ALA A CA 1
ATOM 1544 C C . ALA A 1 189 ? 7.142 -26.679 -43.215 1.00 30.83 189 ALA A C 1
ATOM 1546 O O . ALA A 1 189 ? 6.568 -27.070 -42.205 1.00 30.83 189 ALA A O 1
ATOM 1547 N N . PRO A 1 190 ? 6.502 -26.591 -44.402 1.00 36.97 190 PRO A N 1
ATOM 1548 C CA . PRO A 1 190 ? 6.419 -25.394 -45.239 1.00 36.97 190 PRO A CA 1
ATOM 1549 C C . PRO A 1 190 ? 4.965 -25.031 -45.608 1.00 36.97 190 PRO A C 1
ATOM 1551 O O . PRO A 1 190 ? 4.023 -25.789 -45.400 1.00 36.97 190 PRO A O 1
ATOM 1554 N N . ALA A 1 191 ? 4.826 -23.832 -46.168 1.00 29.92 191 ALA A N 1
ATOM 1555 C CA . ALA A 1 191 ? 3.588 -23.169 -46.547 1.00 29.92 191 ALA A CA 1
ATOM 1556 C C . ALA A 1 191 ? 2.713 -23.939 -47.555 1.00 29.92 191 ALA A C 1
ATOM 1558 O O . ALA A 1 191 ? 3.201 -24.395 -48.589 1.00 29.92 191 ALA A O 1
ATOM 1559 N N . GLN A 1 192 ? 1.399 -23.913 -47.318 1.00 31.52 192 GLN A N 1
ATOM 1560 C CA . GLN A 1 192 ? 0.410 -23.729 -48.377 1.00 31.52 192 GLN A CA 1
ATOM 1561 C C . GLN A 1 192 ? -0.556 -22.604 -47.995 1.00 31.52 192 GLN A C 1
ATOM 1563 O O . GLN A 1 192 ? -0.959 -22.449 -46.845 1.00 31.52 192 GLN A O 1
ATOM 1568 N N . VAL A 1 193 ? -0.805 -21.785 -49.007 1.00 35.22 193 VAL A N 1
ATOM 1569 C CA . VAL A 1 193 ? -1.578 -20.547 -49.057 1.00 35.22 193 VAL A CA 1
ATOM 1570 C C . VAL A 1 193 ? -3.059 -20.891 -49.200 1.00 35.22 193 VAL A C 1
ATOM 1572 O O . VAL A 1 193 ? -3.368 -21.820 -49.935 1.00 35.22 193 VAL A O 1
ATOM 1575 N N . ASP A 1 194 ? -3.943 -20.152 -48.524 1.00 31.52 194 ASP A N 1
ATOM 1576 C CA . ASP A 1 194 ? -5.095 -19.500 -49.162 1.00 31.52 194 ASP A CA 1
ATOM 1577 C C . ASP A 1 194 ? -5.788 -18.502 -48.218 1.00 31.52 194 ASP A C 1
ATOM 1579 O O . ASP A 1 194 ? -5.721 -18.585 -46.992 1.00 31.52 194 ASP A O 1
ATOM 1583 N N . ASN A 1 195 ? -6.364 -17.482 -48.851 1.00 31.50 195 ASN A N 1
ATOM 1584 C CA . ASN A 1 195 ? -6.724 -16.168 -48.325 1.00 31.50 195 ASN A CA 1
ATOM 1585 C C . ASN A 1 195 ? -8.110 -16.131 -47.659 1.00 31.50 195 ASN A C 1
ATOM 1587 O O . ASN A 1 195 ? -9.037 -16.757 -48.160 1.00 31.50 195 ASN A O 1
ATOM 1591 N N . ALA A 1 196 ? -8.291 -15.275 -46.646 1.00 30.16 196 ALA A N 1
ATOM 1592 C CA . ALA A 1 196 ? -9.151 -14.081 -46.716 1.00 30.16 196 ALA A CA 1
ATOM 1593 C C . ALA A 1 196 ? -9.481 -13.511 -45.321 1.00 30.16 196 ALA A C 1
ATOM 1595 O O . ALA A 1 196 ? -9.829 -14.205 -44.373 1.00 30.16 196 ALA A O 1
ATOM 1596 N N . THR A 1 197 ? -9.339 -12.194 -45.285 1.00 30.22 197 THR A N 1
ATOM 1597 C CA . THR A 1 197 ? -9.654 -11.135 -44.326 1.00 30.22 197 THR A CA 1
ATOM 1598 C C . THR A 1 197 ? -10.952 -11.296 -43.520 1.00 30.22 197 THR A C 1
ATOM 1600 O O . THR A 1 197 ? -12.007 -11.463 -44.114 1.00 30.22 197 THR A O 1
ATOM 1603 N N . GLU A 1 198 ? -10.897 -11.062 -42.201 1.00 28.41 198 GLU A N 1
ATOM 1604 C CA . GLU A 1 198 ? -11.734 -10.042 -41.542 1.00 28.41 198 GLU A CA 1
ATOM 1605 C C . GLU A 1 198 ? -11.236 -9.699 -40.127 1.00 28.41 198 GLU A C 1
ATOM 1607 O O . GLU A 1 198 ? -10.860 -10.549 -39.321 1.00 28.41 198 GLU A O 1
ATOM 1612 N N . ILE A 1 199 ? -11.187 -8.395 -39.868 1.00 37.75 199 ILE A N 1
ATOM 1613 C CA . ILE A 1 199 ? -10.680 -7.740 -38.664 1.00 37.75 199 ILE A CA 1
ATOM 1614 C C . ILE A 1 199 ? -11.812 -7.691 -37.634 1.00 37.75 199 ILE A C 1
ATOM 1616 O O . ILE A 1 199 ? -12.863 -7.119 -37.907 1.00 37.75 199 ILE A O 1
ATOM 1620 N N . SER A 1 200 ? -11.581 -8.191 -36.417 1.00 30.88 200 SER A N 1
ATOM 1621 C CA . SER A 1 200 ? -12.372 -7.784 -35.253 1.00 30.88 200 SER A CA 1
ATOM 1622 C C . SER A 1 200 ? -11.507 -7.705 -34.002 1.00 30.88 200 SER A C 1
ATOM 1624 O O . SER A 1 200 ? -10.941 -8.687 -33.522 1.00 30.88 200 SER A O 1
ATOM 1626 N N . HIS A 1 201 ? -11.398 -6.480 -33.496 1.00 43.47 201 HIS A N 1
ATOM 1627 C CA . HIS A 1 201 ? -10.843 -6.140 -32.199 1.00 43.47 201 HIS A CA 1
ATOM 1628 C C . HIS A 1 201 ? -11.551 -6.912 -31.079 1.00 43.47 201 HIS A C 1
ATOM 1630 O O . HIS A 1 201 ? -12.733 -6.692 -30.822 1.00 43.47 201 HIS A O 1
ATOM 1636 N N . ARG A 1 202 ? -10.804 -7.704 -30.306 1.00 37.12 202 ARG A N 1
ATOM 1637 C CA . ARG A 1 202 ? -11.122 -7.930 -28.892 1.00 37.12 202 ARG A CA 1
ATOM 1638 C C . ARG A 1 202 ? -9.843 -8.163 -28.099 1.00 37.12 202 ARG A C 1
ATOM 1640 O O . ARG A 1 202 ? -8.946 -8.871 -28.543 1.00 37.12 202 ARG A O 1
ATOM 1647 N N . GLY A 1 203 ? -9.752 -7.445 -26.980 1.00 40.06 203 GLY A N 1
ATOM 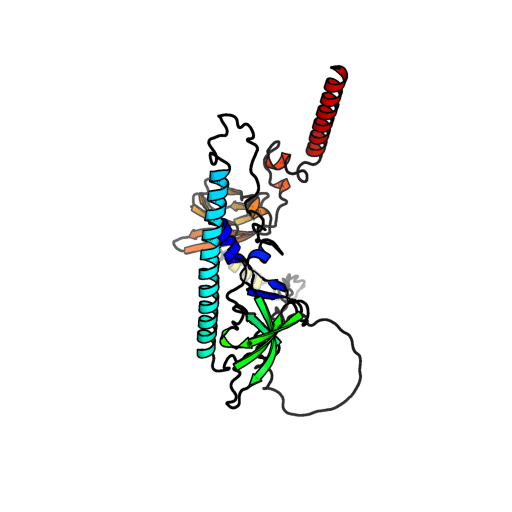1648 C CA . GLY A 1 203 ? -8.553 -7.260 -26.173 1.00 40.06 203 GLY A CA 1
ATOM 1649 C C . GLY A 1 203 ? -7.828 -8.557 -25.838 1.00 40.06 203 GLY A C 1
ATOM 1650 O O . GLY A 1 203 ? -8.446 -9.583 -25.563 1.00 40.06 203 GLY A O 1
ATOM 1651 N N . ARG A 1 204 ? -6.495 -8.472 -25.840 1.00 39.53 204 ARG A N 1
ATOM 1652 C CA . ARG A 1 204 ? -5.605 -9.499 -25.301 1.00 39.53 204 ARG A CA 1
ATOM 1653 C C . ARG A 1 204 ? -5.918 -9.674 -23.817 1.00 39.53 204 ARG A C 1
ATOM 1655 O O . ARG A 1 204 ? -5.442 -8.921 -22.976 1.00 39.53 204 ARG A O 1
ATOM 1662 N N . THR A 1 205 ? -6.753 -10.657 -23.515 1.00 49.50 205 THR A N 1
ATOM 1663 C CA . THR A 1 205 ? -6.892 -11.229 -22.182 1.00 49.50 205 THR A CA 1
ATOM 1664 C C . THR A 1 205 ? -5.542 -11.788 -21.757 1.00 49.50 205 THR A C 1
ATOM 1666 O O . THR A 1 205 ? -4.901 -12.505 -22.527 1.00 49.50 205 THR A O 1
ATOM 1669 N N . TYR A 1 206 ? -5.108 -11.452 -20.543 1.00 47.72 206 TYR A N 1
ATOM 1670 C CA . TYR A 1 206 ? -3.972 -12.085 -19.883 1.00 47.72 206 TYR A CA 1
ATOM 1671 C C . TYR A 1 206 ? -4.052 -13.609 -20.059 1.00 47.72 206 TYR A C 1
ATOM 1673 O O . TYR A 1 206 ? -5.100 -14.207 -19.802 1.00 47.72 206 TYR A O 1
ATOM 1681 N N . ASN A 1 207 ? -2.956 -14.238 -20.495 1.00 52.75 207 ASN A N 1
ATOM 1682 C CA . ASN A 1 207 ? -2.838 -15.694 -20.544 1.00 52.75 207 ASN A CA 1
ATOM 1683 C C . ASN A 1 207 ? -2.716 -16.222 -19.110 1.00 52.75 207 ASN A C 1
ATOM 1685 O O . ASN A 1 207 ? -1.633 -16.562 -18.639 1.00 52.75 207 ASN A O 1
ATOM 1689 N N . LEU A 1 208 ? -3.837 -16.273 -18.394 1.00 58.75 208 LEU A N 1
ATOM 1690 C CA . LEU A 1 208 ? -3.950 -17.108 -17.209 1.00 58.75 208 LEU A CA 1
ATOM 1691 C C . LEU A 1 208 ? -3.584 -18.533 -17.637 1.00 58.75 208 LEU A C 1
ATOM 1693 O O . LEU A 1 208 ? -4.081 -19.008 -18.661 1.00 58.75 208 LEU A O 1
ATOM 1697 N N . ARG A 1 209 ? -2.715 -19.211 -16.871 1.00 58.28 209 ARG A N 1
ATOM 1698 C CA . ARG A 1 209 ? -2.461 -20.650 -17.044 1.00 58.28 209 ARG A CA 1
ATOM 1699 C C . ARG A 1 209 ? -3.823 -21.329 -17.232 1.00 58.28 209 ARG A C 1
ATOM 1701 O O . ARG A 1 209 ? -4.645 -21.211 -16.317 1.00 58.28 209 ARG A O 1
ATOM 1708 N N . PRO A 1 210 ? -4.092 -21.997 -18.370 1.00 47.12 210 PRO A N 1
ATOM 1709 C CA . PRO A 1 210 ? -5.389 -22.610 -18.583 1.00 47.12 210 PRO A CA 1
ATOM 1710 C C . PRO A 1 210 ? -5.621 -23.601 -17.449 1.00 47.12 210 PRO A C 1
ATOM 1712 O O . PRO A 1 210 ? -4.860 -24.556 -17.276 1.00 47.12 210 PRO A O 1
ATOM 1715 N N . ARG A 1 211 ? -6.637 -23.342 -16.621 1.00 53.44 211 ARG A N 1
ATOM 1716 C CA . ARG A 1 211 ? -7.127 -24.372 -15.713 1.00 53.44 211 ARG A CA 1
ATOM 1717 C C . ARG A 1 211 ? -7.719 -25.442 -16.614 1.00 53.44 211 ARG A C 1
ATOM 1719 O O . ARG A 1 211 ? -8.616 -25.146 -17.403 1.00 53.44 211 ARG A O 1
ATOM 1726 N N . LEU A 1 212 ? -7.180 -26.656 -16.523 1.00 56.47 212 LEU A N 1
ATOM 1727 C CA . LEU A 1 212 ? -7.806 -27.814 -17.141 1.00 56.47 212 LEU A CA 1
ATOM 1728 C C . LEU A 1 212 ? -9.277 -27.815 -16.686 1.00 56.47 212 LEU A C 1
ATOM 1730 O O . LEU A 1 212 ? -9.510 -27.709 -15.476 1.00 56.47 212 LEU A O 1
ATOM 1734 N N . PRO A 1 213 ? -10.264 -27.869 -17.595 1.00 46.22 213 PRO A N 1
ATOM 1735 C CA . PRO A 1 213 ? -11.648 -28.000 -17.178 1.00 46.22 213 PRO A CA 1
ATOM 1736 C C . PRO A 1 213 ? -11.759 -29.280 -16.351 1.00 46.22 213 PRO A C 1
ATOM 1738 O O . PRO A 1 213 ? -11.485 -30.374 -16.845 1.00 46.22 213 PRO A O 1
ATOM 1741 N N . VAL A 1 214 ? -12.114 -29.137 -15.074 1.00 50.69 214 VAL A N 1
ATOM 1742 C CA . VAL A 1 214 ? -12.425 -30.286 -14.226 1.00 50.69 214 VAL A CA 1
ATOM 1743 C C . VAL A 1 214 ? -13.706 -30.884 -14.785 1.00 50.69 214 VAL A C 1
ATOM 1745 O O . VAL A 1 214 ? -14.791 -30.312 -14.671 1.00 50.69 214 VAL A O 1
ATOM 1748 N N . ARG A 1 215 ? -13.558 -32.011 -15.479 1.00 40.66 215 ARG A N 1
ATOM 1749 C CA . ARG A 1 215 ? -14.666 -32.760 -16.055 1.00 40.66 215 ARG A CA 1
ATOM 1750 C C . ARG A 1 215 ? -15.353 -33.512 -14.917 1.00 40.66 215 ARG A C 1
ATOM 1752 O O . ARG A 1 215 ? -14.956 -34.615 -14.574 1.00 40.66 215 ARG A O 1
ATOM 1759 N N . TYR A 1 216 ? -16.391 -32.920 -14.334 1.00 52.91 216 TYR A N 1
ATOM 1760 C CA . TYR A 1 216 ? -17.206 -33.561 -13.290 1.00 52.91 216 TYR A CA 1
ATOM 1761 C C . TYR A 1 216 ? -18.095 -34.713 -13.807 1.00 52.91 216 TYR A C 1
ATOM 1763 O O . TYR A 1 216 ? -18.966 -35.183 -13.086 1.00 52.91 216 TYR A O 1
ATOM 1771 N N . SER A 1 217 ? -17.902 -35.190 -15.041 1.00 50.66 217 SER A N 1
ATOM 1772 C CA . SER A 1 217 ? -18.726 -36.248 -15.641 1.00 50.66 217 SER A CA 1
ATOM 1773 C C . SER A 1 217 ? -18.123 -37.654 -15.541 1.00 50.66 217 SER A C 1
ATOM 1775 O O . SER A 1 217 ? -18.504 -38.524 -16.312 1.00 50.66 217 SER A O 1
ATOM 1777 N N . GLU A 1 218 ? -17.205 -37.906 -14.609 1.00 48.34 218 GLU A N 1
ATOM 1778 C CA . GLU A 1 218 ? -16.792 -39.272 -14.246 1.00 48.34 218 GLU A CA 1
ATOM 1779 C C . GLU A 1 218 ? -17.043 -39.535 -12.760 1.00 48.34 218 GLU A C 1
ATOM 1781 O O . GLU A 1 218 ? -16.160 -39.866 -11.980 1.00 48.34 218 GLU A O 1
ATOM 1786 N N . LEU A 1 219 ? -18.303 -39.370 -12.371 1.00 51.38 219 LEU A N 1
ATOM 1787 C CA . LEU A 1 219 ? -18.945 -40.207 -11.362 1.00 51.38 219 LEU A CA 1
ATOM 1788 C C . LEU A 1 219 ? -20.414 -40.362 -11.771 1.00 51.38 219 LEU A C 1
ATOM 1790 O O . LEU A 1 219 ? -21.343 -40.011 -11.047 1.00 51.38 219 LEU A O 1
ATOM 1794 N N . GLU A 1 220 ? -20.624 -40.902 -12.975 1.00 35.78 220 GLU A N 1
ATOM 1795 C CA . GLU A 1 220 ? -21.843 -41.662 -13.227 1.00 35.78 220 GLU A CA 1
ATOM 1796 C C . GLU A 1 220 ? -21.784 -42.887 -12.314 1.00 35.78 220 GLU A C 1
ATOM 1798 O O . GLU A 1 220 ? -21.121 -43.891 -12.582 1.00 35.78 220 GLU A O 1
ATOM 1803 N N . ILE A 1 221 ? -22.441 -42.761 -11.165 1.00 42.81 221 ILE A N 1
ATOM 1804 C CA . ILE A 1 221 ? -22.794 -43.896 -10.330 1.00 42.81 221 ILE A CA 1
ATOM 1805 C C . ILE A 1 221 ? -23.735 -44.744 -11.184 1.00 42.81 221 ILE A C 1
ATOM 1807 O O . ILE A 1 221 ? -24.925 -44.455 -11.301 1.00 42.81 221 ILE A O 1
ATOM 1811 N N . ASN A 1 222 ? -23.187 -45.786 -11.805 1.00 35.44 222 ASN A N 1
ATOM 1812 C CA . ASN A 1 222 ? -23.984 -46.830 -12.423 1.00 35.44 222 ASN A CA 1
ATOM 1813 C C . ASN A 1 222 ? -24.821 -47.500 -11.327 1.00 35.44 222 ASN A C 1
ATOM 1815 O O . ASN A 1 222 ? -24.357 -48.389 -10.613 1.00 35.44 222 ASN A O 1
ATOM 1819 N N . CYS A 1 223 ? -26.079 -47.079 -11.205 1.00 33.22 223 CYS A N 1
ATOM 1820 C CA . CYS A 1 223 ? -27.114 -47.882 -10.578 1.00 33.22 223 CYS A CA 1
ATOM 1821 C C . CYS A 1 223 ? -27.258 -49.165 -11.399 1.00 33.22 223 CYS A C 1
ATOM 1823 O O . CYS A 1 223 ? -27.771 -49.149 -12.518 1.00 33.22 223 CYS A O 1
ATOM 1825 N N . ILE A 1 224 ? -26.812 -50.291 -10.843 1.00 33.56 224 ILE A N 1
ATOM 1826 C CA . ILE A 1 224 ? -27.082 -51.611 -11.412 1.00 33.56 224 ILE A CA 1
ATOM 1827 C C . ILE A 1 224 ? -28.580 -51.891 -11.233 1.00 33.56 224 ILE A C 1
ATOM 1829 O O . ILE A 1 224 ? -29.010 -52.463 -10.235 1.00 33.56 224 ILE A O 1
ATOM 1833 N N . GLN A 1 225 ? -29.394 -51.492 -12.210 1.00 35.84 225 GLN A N 1
ATOM 1834 C CA . GLN A 1 225 ? -30.693 -52.115 -12.447 1.00 35.84 225 GLN A CA 1
ATOM 1835 C C . GLN A 1 225 ? -30.467 -53.364 -13.298 1.00 35.84 225 GLN A C 1
ATOM 1837 O O . GLN A 1 225 ? -30.434 -53.313 -14.525 1.00 35.84 225 GLN A O 1
ATOM 1842 N N . SER A 1 226 ? -30.303 -54.512 -12.645 1.00 32.34 226 SER A N 1
ATOM 1843 C CA . SER A 1 226 ? -30.326 -55.801 -13.330 1.00 32.34 226 SER A CA 1
ATOM 1844 C C . SER A 1 226 ? -31.769 -56.293 -13.459 1.00 32.34 226 SER A C 1
ATOM 1846 O O . SER A 1 226 ? -32.330 -56.945 -12.582 1.00 32.34 226 SER A O 1
ATOM 1848 N N . SER A 1 227 ? -32.382 -56.002 -14.606 1.00 37.09 227 SER A N 1
ATOM 1849 C CA . SER A 1 227 ? -33.495 -56.799 -15.121 1.00 37.09 227 SER A CA 1
ATOM 1850 C C . SER A 1 227 ? -32.918 -57.877 -16.033 1.00 37.09 227 SER A C 1
ATOM 1852 O O . SER A 1 227 ? -32.647 -57.630 -17.205 1.00 37.09 227 SER A O 1
ATOM 1854 N N . ILE A 1 228 ? -32.704 -59.080 -15.497 1.00 43.53 228 ILE A N 1
ATOM 1855 C CA . ILE A 1 228 ? -32.523 -60.280 -16.319 1.00 43.53 228 ILE A CA 1
ATOM 1856 C C . ILE A 1 228 ? -33.439 -61.368 -15.770 1.00 43.53 228 ILE A C 1
ATOM 1858 O O . ILE A 1 228 ? -33.258 -61.878 -14.664 1.00 43.53 228 ILE A O 1
ATOM 1862 N N . ARG A 1 229 ? -34.434 -61.737 -16.578 1.00 41.12 229 ARG A N 1
ATOM 1863 C CA . ARG A 1 229 ? -35.162 -63.002 -16.452 1.00 41.12 229 ARG A CA 1
ATOM 1864 C C . ARG A 1 229 ? -34.461 -64.097 -17.269 1.00 41.12 229 ARG A C 1
ATOM 1866 O O . ARG A 1 229 ? -33.697 -63.798 -18.180 1.00 41.12 229 ARG A O 1
ATOM 1873 N N . PRO A 1 230 ? -34.673 -65.369 -16.906 1.00 45.53 230 PRO A N 1
ATOM 1874 C CA . PRO A 1 230 ? -33.576 -66.262 -16.558 1.00 45.53 230 PRO A CA 1
ATOM 1875 C C . PRO A 1 230 ? -33.437 -67.407 -17.558 1.00 45.53 230 PRO A C 1
ATOM 1877 O O . PRO A 1 230 ? -34.386 -67.703 -18.283 1.00 45.53 230 PRO A O 1
ATOM 1880 N N . ARG A 1 231 ? -32.321 -68.147 -17.489 1.00 48.75 231 ARG A N 1
ATOM 1881 C CA . ARG A 1 231 ? -32.341 -69.612 -17.650 1.00 48.75 231 ARG A CA 1
ATOM 1882 C C . ARG A 1 231 ? -31.036 -70.272 -17.160 1.00 48.75 231 ARG A C 1
ATOM 1884 O O . ARG A 1 231 ? -29.984 -70.137 -17.763 1.00 48.75 231 ARG A O 1
ATOM 1891 N N . VAL A 1 232 ? -31.190 -71.045 -16.075 1.00 54.12 232 VAL A N 1
ATOM 1892 C CA . VAL A 1 232 ? -30.417 -72.253 -15.689 1.00 54.12 232 VAL A CA 1
ATOM 1893 C C . VAL A 1 232 ? -29.056 -72.106 -14.962 1.00 54.12 232 VAL A C 1
ATOM 1895 O O . VAL A 1 232 ? -28.249 -73.021 -15.015 1.00 54.12 232 VAL A O 1
ATOM 1898 N N . ILE A 1 233 ? -28.801 -71.054 -14.164 1.00 54.88 233 ILE A N 1
ATOM 1899 C CA . ILE A 1 233 ? -27.645 -71.037 -13.211 1.00 54.88 233 ILE A CA 1
ATOM 1900 C C . ILE A 1 233 ? -28.045 -70.496 -11.812 1.00 54.88 233 ILE A C 1
ATOM 1902 O O . ILE A 1 233 ? -27.285 -69.839 -11.113 1.00 54.88 233 ILE A O 1
ATOM 1906 N N . GLN A 1 234 ? -29.281 -70.751 -11.365 1.00 55.53 234 GLN A N 1
ATOM 1907 C CA . GLN A 1 234 ? -29.852 -70.080 -1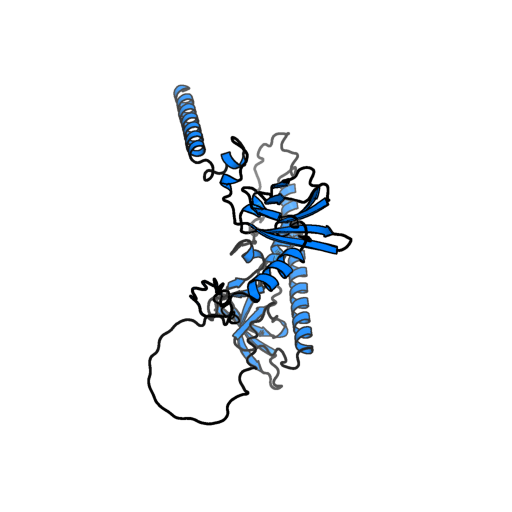0.179 1.00 55.53 234 GLN A CA 1
ATOM 1908 C C . GLN A 1 234 ? -29.688 -70.827 -8.838 1.00 55.53 234 GLN A C 1
ATOM 1910 O O . GLN A 1 234 ? -30.067 -70.292 -7.803 1.00 55.53 234 GLN A O 1
ATOM 1915 N N . LYS A 1 235 ? -29.120 -72.041 -8.798 1.00 56.81 235 LYS A N 1
ATOM 1916 C CA . LYS A 1 235 ? -29.031 -72.806 -7.531 1.00 56.81 235 LYS A CA 1
ATOM 1917 C C . LYS A 1 235 ? -27.648 -72.854 -6.875 1.00 56.81 235 LYS A C 1
ATOM 1919 O O . LYS A 1 235 ? -27.575 -73.110 -5.683 1.00 56.81 235 LYS A O 1
ATOM 1924 N N . ILE A 1 236 ? -26.569 -72.552 -7.599 1.00 59.38 236 ILE A N 1
ATOM 1925 C CA . ILE A 1 236 ? -25.201 -72.630 -7.046 1.00 59.38 236 ILE A CA 1
ATOM 1926 C C . ILE A 1 236 ? -24.783 -71.294 -6.409 1.00 59.38 236 ILE A C 1
ATOM 1928 O O . ILE A 1 236 ? -24.198 -71.276 -5.329 1.00 59.38 236 ILE A O 1
ATOM 1932 N N . LEU A 1 237 ? -25.172 -70.164 -7.009 1.00 59.81 237 LEU A N 1
ATOM 1933 C CA . LEU A 1 237 ? -24.837 -68.829 -6.499 1.00 59.81 237 LEU A CA 1
ATOM 1934 C C . LEU A 1 237 ? -25.546 -68.486 -5.180 1.00 59.81 237 LEU A C 1
ATOM 1936 O O . LEU A 1 237 ? -24.988 -67.754 -4.371 1.00 59.81 237 LEU A O 1
ATOM 1940 N N . PHE A 1 238 ? -26.731 -69.051 -4.921 1.00 62.00 238 PHE A N 1
ATOM 1941 C CA . PHE A 1 238 ? -27.486 -68.776 -3.694 1.00 62.00 238 PHE A CA 1
ATOM 1942 C C . PHE A 1 238 ? -26.781 -69.324 -2.444 1.00 62.00 238 PHE A C 1
ATOM 1944 O O . PHE A 1 238 ? -26.724 -68.650 -1.419 1.00 62.00 238 PHE A O 1
ATOM 1951 N N . HIS A 1 239 ? -26.158 -70.502 -2.544 1.00 63.19 239 HIS A N 1
ATOM 1952 C CA . HIS A 1 239 ? -25.389 -71.067 -1.434 1.00 63.19 239 HIS A CA 1
ATOM 1953 C C . HIS A 1 239 ? -24.072 -70.320 -1.192 1.00 63.19 239 HIS A C 1
ATOM 1955 O O . HIS A 1 239 ? -23.681 -70.150 -0.041 1.00 63.19 239 HIS A O 1
ATOM 1961 N N . ILE A 1 240 ? -23.432 -69.803 -2.246 1.00 66.19 240 ILE A N 1
ATOM 1962 C CA . ILE A 1 240 ? -22.203 -69.004 -2.126 1.00 66.19 240 ILE A CA 1
ATOM 1963 C C . ILE A 1 240 ? -22.506 -67.628 -1.503 1.00 66.19 240 ILE A C 1
ATOM 1965 O O . ILE A 1 240 ? -21.773 -67.182 -0.626 1.00 66.19 240 ILE A O 1
ATOM 1969 N N . MET A 1 241 ? -23.621 -66.986 -1.868 1.00 61.97 241 MET A N 1
ATOM 1970 C CA . MET A 1 241 ? -24.034 -65.695 -1.292 1.00 61.97 241 MET A CA 1
ATOM 1971 C C . MET A 1 241 ? -24.416 -65.799 0.191 1.00 61.97 241 MET A C 1
ATOM 1973 O O . MET A 1 241 ? -24.084 -64.911 0.972 1.00 61.97 241 MET A O 1
ATOM 1977 N N . ILE A 1 242 ? -25.060 -66.897 0.601 1.00 64.06 242 ILE A N 1
ATOM 1978 C CA . ILE A 1 242 ? -25.399 -67.133 2.012 1.00 64.06 242 ILE A CA 1
ATOM 1979 C C . ILE A 1 242 ? -24.138 -67.406 2.840 1.00 64.06 242 ILE A C 1
ATOM 1981 O O . ILE A 1 242 ? -24.027 -66.906 3.958 1.00 64.06 242 ILE A O 1
ATOM 1985 N N . LEU A 1 243 ? -23.157 -68.129 2.286 1.00 60.44 243 LEU A N 1
ATOM 1986 C CA . LEU A 1 243 ? -21.886 -68.377 2.971 1.00 60.44 243 LEU A CA 1
ATOM 1987 C C . LEU A 1 243 ? -21.065 -67.086 3.148 1.00 60.44 243 LEU A C 1
ATOM 1989 O O . LEU A 1 243 ? -20.432 -66.905 4.181 1.00 60.44 243 LEU A O 1
ATOM 1993 N N . ILE A 1 244 ? -21.116 -66.165 2.178 1.00 61.44 244 ILE A N 1
ATOM 1994 C CA . ILE A 1 244 ? -20.429 -64.863 2.253 1.00 61.44 244 ILE A CA 1
ATOM 1995 C C . ILE A 1 244 ? -21.111 -63.931 3.271 1.00 61.44 244 ILE A C 1
ATOM 1997 O O . ILE A 1 244 ? -20.421 -63.251 4.026 1.00 61.44 244 ILE A O 1
ATOM 2001 N N . LEU A 1 245 ? -22.446 -63.952 3.362 1.00 57.88 245 LEU A N 1
ATOM 2002 C CA . LEU A 1 245 ? -23.210 -63.168 4.347 1.00 57.88 245 LEU A CA 1
ATOM 2003 C C . LEU A 1 245 ? -23.013 -63.637 5.797 1.00 57.88 245 LEU A C 1
ATOM 2005 O O . LEU A 1 245 ? -23.118 -62.828 6.714 1.00 57.88 245 LEU A O 1
ATOM 2009 N N . LEU A 1 246 ? -22.713 -64.920 6.016 1.00 55.59 246 LEU A N 1
ATOM 2010 C CA . LEU A 1 246 ? -22.446 -65.469 7.352 1.00 55.59 246 LEU A CA 1
ATOM 2011 C C . LEU A 1 246 ? -20.993 -65.263 7.818 1.00 55.59 246 LEU A C 1
ATOM 2013 O O . LEU A 1 246 ? -20.727 -65.384 9.011 1.00 55.59 246 LEU A O 1
ATOM 2017 N N . VAL A 1 247 ? -20.061 -64.936 6.912 1.00 57.88 247 VAL A N 1
ATOM 2018 C CA . VAL A 1 247 ? -18.625 -64.797 7.232 1.00 57.88 247 VAL A CA 1
ATOM 2019 C C . VAL A 1 247 ? -18.197 -63.343 7.471 1.00 57.88 247 VAL A C 1
ATOM 2021 O O . VAL A 1 247 ? -17.194 -63.114 8.142 1.00 57.88 247 VAL A O 1
ATOM 2024 N N . THR A 1 248 ? -18.968 -62.334 7.054 1.00 52.62 248 THR A N 1
ATOM 2025 C CA . THR A 1 248 ? -18.680 -60.926 7.398 1.00 52.62 248 THR A CA 1
ATOM 2026 C C . THR A 1 248 ? -19.444 -60.482 8.644 1.00 52.62 248 THR A C 1
ATOM 2028 O O . THR A 1 248 ? -20.214 -59.522 8.627 1.00 52.62 248 THR A O 1
ATOM 2031 N N . GLY A 1 249 ? -19.236 -61.208 9.741 1.00 48.69 249 GLY A N 1
ATOM 2032 C CA . GLY A 1 249 ? -19.552 -60.728 11.078 1.00 48.69 249 GLY A CA 1
ATOM 2033 C C . GLY A 1 249 ? -18.558 -59.641 11.484 1.00 48.69 249 GLY A C 1
ATOM 2034 O O . GLY A 1 249 ? -17.375 -59.919 11.643 1.00 48.69 249 GLY A O 1
ATOM 2035 N N . SER A 1 250 ? -19.078 -58.420 11.644 1.00 52.12 250 SER A N 1
ATOM 2036 C CA . SER A 1 250 ? -18.544 -57.306 12.445 1.00 52.12 250 SER A CA 1
ATOM 2037 C C . SER A 1 250 ? -17.094 -56.863 12.208 1.00 52.12 250 SER A C 1
ATOM 2039 O O . SER A 1 250 ? -16.162 -57.487 12.696 1.00 52.12 250 SER A O 1
ATOM 2041 N N . ASN A 1 251 ? -16.938 -55.685 11.597 1.00 43.25 251 ASN A N 1
ATOM 2042 C CA . ASN A 1 251 ? -16.132 -54.582 12.142 1.00 43.25 251 ASN A CA 1
ATOM 2043 C C . ASN A 1 251 ? -16.516 -53.292 11.402 1.00 43.25 251 ASN A C 1
ATOM 2045 O O . ASN A 1 251 ? -15.794 -52.792 10.542 1.00 43.25 251 ASN A O 1
ATOM 2049 N N . ALA A 1 252 ? -17.708 -52.771 11.705 1.00 44.22 252 ALA A N 1
ATOM 2050 C CA . ALA A 1 252 ? -18.006 -51.380 11.402 1.00 44.22 252 ALA A CA 1
ATOM 2051 C C . ALA A 1 252 ? -17.163 -50.534 12.364 1.00 44.22 252 ALA A C 1
ATOM 2053 O O . ALA A 1 252 ? -17.451 -50.486 13.559 1.00 44.22 252 ALA A O 1
ATOM 2054 N N . ASN A 1 253 ? -16.090 -49.926 11.856 1.00 47.44 253 ASN A N 1
ATOM 2055 C CA . ASN A 1 253 ? -15.375 -48.892 12.596 1.00 47.44 253 ASN A CA 1
ATOM 2056 C C . ASN A 1 253 ? -16.383 -47.794 12.982 1.00 47.44 253 ASN A C 1
ATOM 2058 O O . ASN A 1 253 ? -17.210 -47.426 12.139 1.00 47.44 253 ASN A O 1
ATOM 2062 N N . PRO A 1 254 ? -16.357 -47.277 14.222 1.00 51.44 254 PRO A N 1
ATOM 2063 C CA . PRO A 1 254 ? -17.228 -46.173 14.594 1.00 51.44 254 PRO A CA 1
ATOM 2064 C C . PRO A 1 254 ? -16.962 -44.984 13.657 1.00 51.44 254 PRO A C 1
ATOM 2066 O O . PRO A 1 254 ? -15.798 -44.720 13.336 1.00 51.44 254 PRO A O 1
ATOM 2069 N N . PRO A 1 255 ? -18.006 -44.282 13.180 1.00 60.12 255 PRO A N 1
ATOM 2070 C CA . PRO A 1 255 ? -17.808 -43.091 12.371 1.00 60.12 255 PRO A CA 1
ATOM 2071 C C . PRO A 1 255 ? -17.001 -42.084 13.195 1.00 60.12 255 PRO A C 1
ATOM 2073 O O . PRO A 1 255 ? -17.336 -41.813 14.348 1.00 60.12 255 PRO A O 1
ATOM 2076 N N . GLY A 1 256 ? -15.913 -41.572 12.614 1.00 66.88 256 GLY A N 1
ATOM 2077 C CA . GLY A 1 256 ? -15.147 -40.480 13.208 1.00 66.88 256 GLY A CA 1
ATOM 2078 C C . GLY A 1 256 ? -16.024 -39.245 13.462 1.00 66.88 256 GLY A C 1
ATOM 2079 O O . GLY A 1 256 ? -17.168 -39.191 12.994 1.00 66.88 256 GLY A O 1
ATOM 2080 N N . PRO A 1 257 ? -15.509 -38.250 14.200 1.00 75.12 257 PRO A N 1
ATOM 2081 C CA . PRO A 1 257 ? -16.279 -37.064 14.543 1.00 75.12 257 PRO A CA 1
ATOM 2082 C C . PRO A 1 257 ? -16.807 -36.367 13.281 1.00 75.12 257 PRO A C 1
ATOM 2084 O O . PRO A 1 257 ? -16.077 -36.177 12.307 1.00 75.12 257 PRO A O 1
ATOM 2087 N N . GLN A 1 258 ? -18.092 -36.012 13.292 1.00 81.06 258 GLN A N 1
ATOM 2088 C CA . GLN A 1 258 ? -18.761 -35.340 12.178 1.00 81.06 258 GLN A CA 1
ATOM 2089 C C . GLN A 1 258 ? -18.901 -33.851 12.470 1.00 81.06 258 GLN A C 1
ATOM 2091 O O . GLN A 1 258 ? -19.295 -33.460 13.568 1.00 81.06 258 GLN A O 1
ATOM 2096 N N . MET A 1 259 ? -18.617 -33.029 11.465 1.00 86.06 259 MET A N 1
ATOM 2097 C CA . MET A 1 259 ? -18.671 -31.575 11.553 1.00 86.06 259 MET A CA 1
ATOM 2098 C C . MET A 1 259 ? -19.701 -31.027 10.562 1.00 86.06 259 MET A C 1
ATOM 2100 O O . MET A 1 259 ? -19.668 -31.375 9.383 1.00 86.06 259 MET A O 1
ATOM 2104 N N . THR A 1 260 ? -20.619 -30.179 11.032 1.00 88.81 260 THR A N 1
ATOM 2105 C CA . THR A 1 260 ? -21.673 -29.558 10.209 1.00 88.81 260 THR A CA 1
ATOM 2106 C C . THR A 1 260 ? -21.778 -28.062 10.487 1.00 88.81 260 THR A C 1
ATOM 2108 O O . THR A 1 260 ? -21.813 -27.662 11.649 1.00 88.81 260 THR A O 1
ATOM 2111 N N . CYS A 1 261 ? -21.874 -27.243 9.438 1.00 87.81 261 CYS A N 1
ATOM 2112 C CA . CYS A 1 261 ? -22.102 -25.801 9.565 1.00 87.81 261 CYS A CA 1
ATOM 2113 C C . CYS A 1 261 ? -23.515 -25.514 10.091 1.00 87.81 261 CYS A C 1
ATOM 2115 O O . CYS A 1 261 ? -24.479 -26.141 9.650 1.00 87.81 261 CYS A O 1
ATOM 2117 N N . VAL A 1 262 ? -23.622 -24.564 11.017 1.00 87.12 262 VAL A N 1
ATOM 2118 C CA . VAL A 1 262 ? -24.882 -24.050 11.576 1.00 87.12 262 VAL A CA 1
ATOM 2119 C C . VAL A 1 262 ? -24.845 -22.523 11.589 1.00 87.12 262 VAL A C 1
ATOM 2121 O O . VAL A 1 262 ? -23.772 -21.927 11.505 1.00 87.12 262 VAL A O 1
ATOM 2124 N N . ASP A 1 263 ? -26.000 -21.877 11.718 1.00 79.06 263 ASP A N 1
ATOM 2125 C CA . ASP A 1 263 ? -26.059 -20.415 11.776 1.00 79.06 263 ASP A CA 1
ATOM 2126 C C . ASP A 1 263 ? -25.245 -19.903 12.979 1.00 79.06 263 ASP A C 1
ATOM 2128 O O . ASP A 1 263 ? -25.446 -20.322 14.124 1.00 79.06 263 ASP A O 1
ATOM 2132 N N . GLY A 1 264 ? -24.253 -19.054 12.700 1.00 73.69 264 GLY A N 1
ATOM 2133 C CA . GLY A 1 264 ? -23.334 -18.499 13.698 1.00 73.69 264 GLY A CA 1
ATOM 2134 C C . GLY A 1 264 ? -22.138 -19.384 14.079 1.00 73.69 264 GLY A C 1
ATOM 2135 O O . GLY A 1 264 ? -21.359 -18.994 14.953 1.00 73.69 264 GLY A O 1
ATOM 2136 N N . GLY A 1 265 ? -21.940 -20.550 13.445 1.00 84.81 265 GLY A N 1
ATOM 2137 C CA . GLY A 1 265 ? -20.728 -21.348 13.657 1.00 84.81 265 GLY A CA 1
ATOM 2138 C C . GLY A 1 265 ? -20.791 -22.799 13.181 1.00 84.81 265 GLY A C 1
ATOM 2139 O O . GLY A 1 265 ? -21.274 -23.105 12.093 1.00 84.81 265 GLY A O 1
ATOM 2140 N N . VAL A 1 266 ? -20.252 -23.720 13.983 1.00 89.44 266 VAL A N 1
ATOM 2141 C CA . VAL A 1 266 ? -20.128 -25.136 13.610 1.00 89.44 266 VAL A CA 1
ATOM 2142 C C . VAL A 1 266 ? -20.537 -26.062 14.748 1.00 89.44 266 VAL A C 1
ATOM 2144 O O . VAL A 1 266 ? -20.199 -25.854 15.914 1.00 89.44 266 VAL A O 1
ATOM 2147 N N . LEU A 1 267 ? -21.266 -27.115 14.380 1.00 88.94 267 LEU A N 1
ATOM 2148 C CA . LEU A 1 267 ? -21.680 -28.200 15.254 1.00 88.94 267 LEU A CA 1
ATOM 2149 C C . LEU A 1 267 ? -20.764 -29.409 15.040 1.00 88.94 267 LEU A C 1
ATOM 2151 O O . LEU A 1 267 ? -20.672 -29.940 13.932 1.00 88.94 267 LEU A O 1
ATOM 2155 N N . VAL A 1 268 ? -20.117 -29.858 16.111 1.00 88.75 268 VAL A N 1
ATOM 2156 C CA . VAL A 1 268 ? -19.220 -31.015 16.122 1.00 88.75 268 VAL A CA 1
ATOM 2157 C C . VAL A 1 268 ? -19.867 -32.148 16.918 1.00 88.75 268 VAL A C 1
ATOM 2159 O O . VAL A 1 268 ? -20.266 -31.957 18.067 1.00 88.75 268 VAL A O 1
ATOM 2162 N N . ARG A 1 269 ? -19.979 -33.328 16.301 1.00 86.88 269 ARG A N 1
ATOM 2163 C CA . ARG A 1 269 ? -20.538 -34.555 16.888 1.00 86.88 269 ARG A CA 1
ATOM 2164 C C . ARG A 1 269 ? -19.468 -35.623 17.051 1.00 86.88 269 ARG A C 1
ATOM 2166 O O . ARG A 1 269 ? -18.630 -35.776 16.167 1.00 86.88 269 ARG A O 1
ATOM 2173 N N . GLY A 1 270 ? -19.537 -36.409 18.122 1.00 78.69 270 GLY A N 1
ATOM 2174 C CA . GLY A 1 270 ? -18.670 -37.576 18.320 1.00 78.69 270 GLY A CA 1
ATOM 2175 C C . GLY A 1 270 ? -17.260 -37.259 18.829 1.00 78.69 270 GLY A C 1
ATOM 2176 O O . GLY A 1 270 ? -16.356 -38.069 18.640 1.00 78.69 270 GLY A O 1
ATOM 2177 N N . MET A 1 271 ? -17.056 -36.093 19.456 1.00 73.31 271 MET A N 1
ATOM 2178 C CA . MET A 1 271 ? -15.751 -35.664 19.996 1.00 73.31 271 MET A CA 1
ATOM 2179 C C . MET A 1 271 ? -15.490 -36.099 21.447 1.00 73.31 271 MET A C 1
ATOM 2181 O O . MET A 1 271 ? -14.335 -36.133 21.869 1.00 73.31 271 MET A O 1
ATOM 2185 N N . GLY A 1 272 ? -16.521 -36.490 22.207 1.00 69.50 272 GLY A N 1
ATOM 2186 C CA . GLY A 1 272 ? -16.379 -36.900 23.611 1.00 69.50 272 GLY A CA 1
ATOM 2187 C C . GLY A 1 272 ? -15.581 -35.900 24.466 1.00 69.50 272 GLY A C 1
ATOM 2188 O O . GLY A 1 272 ? -15.408 -34.746 24.097 1.00 69.50 272 GLY A O 1
ATOM 2189 N N . ASN A 1 273 ? -15.041 -36.340 25.606 1.00 73.00 273 ASN A N 1
ATOM 2190 C CA . ASN A 1 273 ? -14.247 -35.485 26.504 1.00 73.00 273 ASN A CA 1
ATOM 2191 C C . ASN A 1 273 ? -12.785 -35.313 26.025 1.00 73.00 273 ASN A C 1
ATOM 2193 O O . ASN A 1 273 ? -11.842 -35.530 26.789 1.00 73.00 273 ASN A O 1
ATOM 2197 N N . GLN A 1 274 ? -12.586 -35.005 24.740 1.00 75.50 274 GLN A N 1
ATOM 2198 C CA . GLN A 1 274 ? -11.272 -34.770 24.133 1.00 75.50 274 GLN A CA 1
ATOM 2199 C C . GLN A 1 274 ? -11.043 -33.277 23.861 1.00 75.50 274 GLN A C 1
ATOM 2201 O O . GLN A 1 274 ? -11.979 -32.496 23.664 1.00 75.50 274 GLN A O 1
ATOM 2206 N N . SER A 1 275 ? -9.773 -32.864 23.878 1.00 81.38 275 SER A N 1
ATOM 2207 C CA . SER A 1 275 ? -9.365 -31.538 23.414 1.00 81.38 275 SER A CA 1
ATOM 2208 C C . SER A 1 275 ? -9.208 -31.543 21.899 1.00 81.38 275 SER A C 1
ATOM 2210 O O . SER A 1 275 ? -8.493 -32.391 21.361 1.00 81.38 275 SER A O 1
ATOM 2212 N N . MET A 1 276 ? -9.814 -30.563 21.244 1.00 86.81 276 MET A N 1
ATOM 2213 C CA . MET A 1 276 ? -9.757 -30.357 19.803 1.00 86.81 276 MET A CA 1
ATOM 2214 C C . MET A 1 276 ? -9.335 -28.921 19.511 1.00 86.81 276 MET A C 1
ATOM 2216 O O . MET A 1 276 ? -9.707 -27.999 20.233 1.00 86.81 276 MET A O 1
ATOM 2220 N N . GLU A 1 277 ? -8.553 -28.729 18.462 1.00 88.88 277 GLU A N 1
ATOM 2221 C CA . GLU A 1 277 ? -8.249 -27.406 17.927 1.00 88.88 277 GLU A CA 1
ATOM 2222 C C . GLU A 1 277 ? -9.219 -27.136 16.777 1.00 88.88 277 GLU A C 1
ATOM 2224 O O . GLU A 1 277 ? -9.285 -27.905 15.815 1.00 88.88 277 GLU A O 1
ATOM 2229 N N . LEU A 1 278 ? -10.008 -26.075 16.914 1.00 89.88 278 LEU A N 1
ATOM 2230 C CA . LEU A 1 278 ? -10.957 -25.628 15.908 1.00 89.88 278 LEU A CA 1
ATOM 2231 C C . LEU A 1 278 ? -10.434 -24.322 15.321 1.00 89.88 278 LEU A C 1
ATOM 2233 O O . LEU A 1 278 ? -10.230 -23.355 16.053 1.00 89.88 278 LEU A O 1
ATOM 2237 N N . CYS A 1 279 ? -10.222 -24.291 14.010 1.00 88.19 279 CYS A N 1
ATOM 2238 C CA . CYS A 1 279 ? -9.818 -23.077 13.317 1.00 88.19 279 CYS A CA 1
ATOM 2239 C C . CYS A 1 279 ? -10.882 -22.637 12.323 1.00 88.19 279 CYS A C 1
ATOM 2241 O O . CYS A 1 279 ? -11.346 -23.459 11.537 1.00 88.19 279 CYS A O 1
ATOM 2243 N N . ALA A 1 280 ? -11.202 -21.347 12.317 1.00 88.06 280 ALA A N 1
ATOM 2244 C CA . ALA A 1 280 ? -11.882 -20.677 11.215 1.00 88.06 280 ALA A CA 1
ATOM 2245 C C . ALA A 1 280 ? -10.836 -19.841 10.463 1.00 88.06 280 ALA A C 1
ATOM 2247 O O . ALA A 1 280 ? -10.267 -18.898 11.019 1.00 88.06 280 ALA A O 1
ATOM 2248 N N . ASP A 1 281 ? -10.534 -20.236 9.228 1.00 85.31 281 ASP A N 1
ATOM 2249 C CA . ASP A 1 281 ? -9.429 -19.723 8.414 1.00 85.31 281 ASP A CA 1
ATOM 2250 C C . ASP A 1 281 ? -8.092 -19.693 9.178 1.00 85.31 281 ASP A C 1
ATOM 2252 O O . ASP A 1 281 ? -7.479 -20.736 9.407 1.00 85.31 281 ASP A O 1
ATOM 2256 N N . ASN A 1 282 ? -7.644 -18.503 9.596 1.00 82.88 282 ASN A N 1
ATOM 2257 C CA . ASN A 1 282 ? -6.367 -18.285 10.280 1.00 82.88 282 ASN A CA 1
ATOM 2258 C C . ASN A 1 282 ? -6.498 -18.149 11.809 1.00 82.88 282 ASN A C 1
ATOM 2260 O O . ASN A 1 282 ? -5.487 -17.967 12.488 1.00 82.88 282 ASN A O 1
ATOM 2264 N N . ILE A 1 283 ? -7.717 -18.189 12.356 1.00 82.44 283 ILE A N 1
ATOM 2265 C CA . ILE A 1 283 ? -7.973 -18.042 13.794 1.00 82.44 283 ILE A CA 1
ATOM 2266 C C . ILE A 1 283 ? -8.255 -19.425 14.371 1.00 82.44 283 ILE A C 1
ATOM 2268 O O . ILE A 1 283 ? -9.277 -20.026 14.053 1.00 82.44 283 ILE A O 1
ATOM 2272 N N . CYS A 1 284 ? -7.346 -19.919 15.212 1.00 87.69 284 CYS A N 1
ATOM 2273 C CA . CYS A 1 284 ? -7.431 -21.228 15.856 1.00 87.69 284 CYS A CA 1
ATOM 2274 C C . CYS A 1 284 ? -7.638 -21.086 17.365 1.00 87.69 284 CYS A C 1
ATOM 2276 O O . CYS A 1 284 ? -6.871 -20.392 18.034 1.00 87.69 284 CYS A O 1
ATOM 2278 N N . GLU A 1 285 ? -8.621 -21.798 17.908 1.00 86.44 285 GLU A N 1
ATOM 2279 C CA . GLU A 1 285 ? -8.873 -21.894 19.344 1.00 86.44 285 GLU A CA 1
ATOM 2280 C C . GLU A 1 285 ? -8.921 -23.363 19.784 1.00 86.44 285 GLU A C 1
ATOM 2282 O O . GLU A 1 285 ? -9.392 -24.251 19.068 1.00 86.44 285 GLU A O 1
ATOM 2287 N N . ILE A 1 286 ? -8.399 -23.646 20.981 1.00 86.75 286 ILE A N 1
ATOM 2288 C CA . ILE A 1 286 ? -8.422 -24.994 21.558 1.00 86.75 286 ILE A CA 1
ATOM 2289 C C . ILE A 1 286 ? -9.674 -25.126 22.420 1.00 86.75 286 ILE A C 1
ATOM 2291 O O . ILE A 1 286 ? -9.798 -24.486 23.463 1.00 86.75 286 ILE A O 1
ATOM 2295 N N . HIS A 1 287 ? -10.569 -26.020 22.017 1.00 82.62 287 HIS A N 1
ATOM 2296 C CA . HIS A 1 287 ? -11.813 -26.317 22.711 1.00 82.62 287 HIS A CA 1
ATOM 2297 C C . HIS A 1 287 ? -11.744 -27.686 23.393 1.00 82.62 287 HIS A C 1
ATOM 2299 O O . HIS A 1 287 ? -11.041 -28.603 22.964 1.00 82.62 287 HIS A O 1
ATOM 2305 N N . ARG A 1 288 ? -12.506 -27.846 24.475 1.00 80.50 288 ARG A N 1
ATOM 2306 C CA . ARG A 1 288 ? -12.772 -29.149 25.097 1.00 80.50 288 ARG A CA 1
ATOM 2307 C C . ARG A 1 288 ? -14.264 -29.417 25.001 1.00 80.50 288 ARG A C 1
ATOM 2309 O O . ARG A 1 288 ? -15.057 -28.630 25.516 1.00 80.50 288 ARG A O 1
ATOM 2316 N N . SER A 1 289 ? -14.641 -30.502 24.329 1.00 71.50 289 SER A N 1
ATOM 2317 C CA . SER A 1 289 ? -16.047 -30.883 24.202 1.00 71.50 289 SER A CA 1
ATOM 2318 C C . SER A 1 289 ? -16.519 -31.471 25.537 1.00 71.50 289 SER A C 1
ATOM 2320 O O . SER A 1 289 ? -16.205 -32.594 25.911 1.00 71.50 289 SER A O 1
ATOM 2322 N N . LEU A 1 290 ? -17.229 -30.651 26.314 1.00 64.38 290 LEU A N 1
ATOM 2323 C CA . LEU A 1 290 ? -17.893 -31.079 27.553 1.00 64.38 290 LEU A CA 1
ATOM 2324 C C . LEU A 1 290 ? -19.299 -31.647 27.281 1.00 64.38 290 LEU A C 1
ATOM 2326 O O . LEU A 1 290 ? -19.883 -32.289 28.150 1.00 64.38 290 LEU A O 1
ATOM 2330 N N . SER A 1 291 ? -19.832 -31.418 26.076 1.00 70.81 291 SER A N 1
ATOM 2331 C CA . SER A 1 291 ? -21.152 -31.848 25.609 1.00 70.81 291 SER A CA 1
ATOM 2332 C C . SER A 1 291 ? -21.088 -32.308 24.150 1.00 70.81 291 SER A C 1
ATOM 2334 O O . SER A 1 291 ? -20.392 -31.689 23.343 1.00 70.81 291 SER A O 1
ATOM 2336 N N . ASP A 1 292 ? -21.846 -33.353 23.808 1.00 76.94 292 ASP A N 1
ATOM 2337 C CA . ASP A 1 292 ? -22.021 -33.855 22.439 1.00 76.94 292 ASP A CA 1
ATOM 2338 C C . ASP A 1 292 ? -23.516 -33.759 22.061 1.00 76.94 292 ASP A C 1
ATOM 2340 O O . ASP A 1 292 ? -24.339 -34.389 22.733 1.00 76.94 292 ASP A O 1
ATOM 2344 N N . PRO A 1 293 ? -23.910 -32.955 21.052 1.00 80.88 293 PRO A N 1
ATOM 2345 C CA . PRO A 1 293 ? -23.059 -32.170 20.153 1.00 80.88 293 PRO A CA 1
ATOM 2346 C C . PRO A 1 293 ? -22.462 -30.910 20.804 1.00 80.88 293 PRO A C 1
ATOM 2348 O O . PRO A 1 293 ? -23.100 -30.253 21.627 1.00 80.88 293 PRO A O 1
ATOM 2351 N N . TYR A 1 294 ? -21.246 -30.541 20.394 1.00 84.94 294 TYR A N 1
ATOM 2352 C CA . TYR A 1 294 ? -20.601 -29.283 20.778 1.00 84.94 294 TYR A CA 1
ATOM 2353 C C . TYR A 1 294 ? -20.842 -28.221 19.706 1.00 84.94 294 TYR A C 1
ATOM 2355 O O . TYR A 1 294 ? -20.566 -28.462 18.532 1.00 84.94 294 TYR A O 1
ATOM 2363 N N . GLN A 1 295 ? -21.325 -27.043 20.102 1.00 86.25 295 GLN A N 1
ATOM 2364 C CA . GLN A 1 295 ? -21.486 -25.904 19.201 1.00 86.25 295 GLN A CA 1
ATOM 2365 C C . GLN A 1 295 ? -20.401 -24.866 19.483 1.00 86.25 295 GLN A C 1
ATOM 2367 O O . GLN A 1 295 ? -20.339 -24.306 20.577 1.00 86.25 295 GLN A O 1
ATOM 2372 N N . ALA A 1 296 ? -19.574 -24.593 18.479 1.00 86.19 296 ALA A N 1
ATOM 2373 C CA . ALA A 1 296 ? -18.621 -23.495 18.501 1.00 86.19 296 ALA A CA 1
ATOM 2374 C C . ALA A 1 296 ? -19.200 -22.313 17.723 1.00 86.19 296 ALA A C 1
ATOM 2376 O O . ALA A 1 296 ? -19.616 -22.481 16.576 1.00 86.19 296 ALA A O 1
ATOM 2377 N N . LYS A 1 297 ? -19.236 -21.134 18.349 1.00 86.00 297 LYS A N 1
ATOM 2378 C CA . LYS A 1 297 ? -19.621 -19.882 17.692 1.00 86.00 297 LYS A CA 1
ATOM 2379 C C . LYS A 1 297 ? -18.374 -19.145 17.220 1.00 86.00 297 LYS A C 1
ATOM 2381 O O . LYS A 1 297 ? -17.397 -19.071 17.960 1.00 86.00 297 LYS A O 1
ATOM 2386 N N . PHE A 1 298 ? -18.431 -18.578 16.020 1.00 84.50 298 PHE A N 1
ATOM 2387 C CA . PHE A 1 298 ? -17.349 -17.765 15.466 1.00 84.50 298 PHE A CA 1
ATOM 2388 C C . PHE A 1 298 ? -17.711 -16.278 15.476 1.00 84.50 298 PHE A C 1
ATOM 2390 O O . PHE A 1 298 ? -18.882 -15.905 15.551 1.00 84.50 298 PHE A O 1
ATOM 2397 N N . SER A 1 299 ? -16.698 -15.414 15.396 1.00 76.31 299 SER A N 1
ATOM 2398 C CA . SER A 1 299 ? -16.902 -13.965 15.345 1.00 76.31 299 SER A CA 1
ATOM 2399 C C . SER A 1 299 ? -17.709 -13.557 14.097 1.00 76.31 299 SER A C 1
ATOM 2401 O O . SER A 1 299 ? -17.523 -14.134 13.020 1.00 76.31 299 SER A O 1
ATOM 2403 N N . PRO A 1 300 ? -18.552 -12.510 14.174 1.00 72.19 300 PRO A N 1
ATOM 2404 C CA . PRO A 1 300 ? -19.221 -11.940 13.002 1.00 72.19 300 PRO A CA 1
ATOM 2405 C C . PRO A 1 300 ? -18.256 -11.527 11.879 1.00 72.19 300 PRO A C 1
ATOM 2407 O O . PRO A 1 300 ? -18.642 -11.479 10.718 1.00 72.19 300 PRO A O 1
ATOM 2410 N N . VAL A 1 301 ? -16.987 -11.259 12.213 1.00 76.75 301 VAL A N 1
ATOM 2411 C CA . VAL A 1 301 ? -15.947 -10.881 11.244 1.00 76.75 301 VAL A CA 1
ATOM 2412 C C . VAL A 1 301 ? -15.544 -12.053 10.342 1.00 76.75 301 VAL A C 1
ATOM 2414 O O . VAL A 1 301 ? -15.348 -11.849 9.150 1.00 76.75 301 VAL A O 1
ATOM 2417 N N . THR A 1 302 ? -15.446 -13.275 10.878 1.00 79.62 302 THR A N 1
ATOM 2418 C CA . THR A 1 302 ? -15.049 -14.470 10.105 1.00 79.62 302 THR A CA 1
ATOM 2419 C C . THR A 1 302 ? -16.220 -15.089 9.349 1.00 79.62 302 THR A C 1
ATOM 2421 O O . THR A 1 302 ? -16.032 -15.728 8.324 1.00 79.62 302 THR A O 1
ATOM 2424 N N . THR A 1 303 ? -17.446 -14.884 9.830 1.00 83.12 303 THR A N 1
ATOM 2425 C CA . THR A 1 303 ? -18.665 -15.427 9.203 1.00 83.12 303 THR A CA 1
ATOM 2426 C C . THR A 1 303 ? -19.196 -14.574 8.046 1.00 83.12 303 THR A C 1
ATOM 2428 O O . THR A 1 303 ? -20.124 -15.000 7.364 1.00 83.12 303 THR A O 1
ATOM 2431 N N . LEU A 1 304 ? -18.599 -13.403 7.784 1.00 80.81 304 LEU A N 1
ATOM 2432 C CA . LEU A 1 304 ? -19.003 -12.479 6.714 1.00 80.81 304 LEU A CA 1
ATOM 2433 C C . LEU A 1 304 ? -18.670 -12.995 5.301 1.00 80.81 304 LEU A C 1
ATOM 2435 O O . LEU A 1 304 ? -19.235 -12.519 4.317 1.00 80.81 304 LEU A O 1
ATOM 2439 N N . HIS A 1 305 ? -17.747 -13.948 5.187 1.00 82.19 305 HIS A N 1
ATOM 2440 C CA . HIS A 1 305 ? -17.369 -14.577 3.926 1.00 82.19 305 HIS A CA 1
ATOM 2441 C C . HIS A 1 305 ? -17.399 -16.103 4.037 1.00 82.19 305 HIS A C 1
ATOM 2443 O O . HIS A 1 305 ? -17.515 -16.666 5.129 1.00 82.19 305 HIS A O 1
ATOM 2449 N N . ASP A 1 306 ? -17.299 -16.774 2.889 1.00 86.38 306 ASP A N 1
ATOM 2450 C CA . ASP A 1 306 ? -17.075 -18.215 2.853 1.00 86.38 306 ASP A CA 1
ATOM 2451 C C . ASP A 1 306 ? -15.758 -18.498 3.581 1.00 86.38 306 ASP A C 1
ATOM 2453 O O . ASP A 1 306 ? -14.712 -17.961 3.207 1.00 86.38 306 ASP A O 1
ATOM 2457 N N . HIS A 1 307 ? -15.820 -19.285 4.648 1.00 86.88 307 HIS A N 1
ATOM 2458 C CA . HIS A 1 307 ? -14.689 -19.532 5.538 1.00 86.88 307 HIS A CA 1
ATOM 2459 C C . HIS A 1 307 ? -14.455 -21.032 5.678 1.00 86.88 307 HIS A C 1
ATOM 2461 O O . HIS A 1 307 ? -15.393 -21.841 5.718 1.00 86.88 307 HIS A O 1
ATOM 2467 N N . LEU A 1 308 ? -13.181 -21.412 5.721 1.00 89.75 308 LEU A N 1
ATOM 2468 C CA . LEU A 1 308 ? -12.766 -22.792 5.909 1.00 89.75 308 LEU A CA 1
ATOM 2469 C C . LEU A 1 308 ? -12.695 -23.084 7.403 1.00 89.75 308 LEU A C 1
ATOM 2471 O O . LEU A 1 308 ? -11.917 -22.469 8.130 1.00 89.75 308 LEU A O 1
ATOM 2475 N N . VAL A 1 309 ? -13.469 -24.063 7.859 1.00 91.75 309 VAL A N 1
ATOM 2476 C CA . VAL A 1 309 ? -13.392 -24.545 9.233 1.00 91.75 309 VAL A CA 1
ATOM 2477 C C . VAL A 1 309 ? -12.590 -25.834 9.260 1.00 91.75 309 VAL A C 1
ATOM 2479 O O . VAL A 1 309 ? -12.915 -26.792 8.557 1.00 91.75 309 VAL A O 1
ATOM 2482 N N . THR A 1 310 ? -11.546 -25.865 10.084 1.00 89.94 310 THR A N 1
ATOM 2483 C CA . THR A 1 310 ? -10.694 -27.040 10.279 1.00 89.94 310 THR A CA 1
ATOM 2484 C C . THR A 1 310 ? -10.790 -27.527 11.718 1.00 89.94 310 THR A C 1
ATOM 2486 O O . THR A 1 310 ? -10.739 -26.745 12.665 1.00 89.94 310 THR A O 1
ATOM 2489 N N . LEU A 1 311 ? -10.950 -28.835 11.876 1.00 88.31 311 LEU A N 1
ATOM 2490 C CA . LEU A 1 311 ? -11.056 -29.519 13.153 1.00 88.31 311 LEU A CA 1
ATOM 2491 C C . LEU A 1 311 ? -9.893 -30.486 13.282 1.00 88.31 311 LEU A C 1
ATOM 2493 O O . LEU A 1 311 ? -9.790 -31.427 12.497 1.00 88.31 311 LEU A O 1
ATOM 2497 N N . LYS A 1 312 ? -9.037 -30.267 14.276 1.00 89.06 312 LYS A N 1
ATOM 2498 C CA . LYS A 1 312 ? -7.842 -31.075 14.510 1.00 89.06 312 LYS A CA 1
ATOM 2499 C C . LYS A 1 312 ? -7.923 -31.747 15.871 1.00 89.06 312 LYS A C 1
ATOM 2501 O O . LYS A 1 312 ? -8.173 -31.096 16.885 1.00 89.06 312 LYS A O 1
ATOM 2506 N N . TRP A 1 313 ? -7.682 -33.051 15.909 1.00 86.62 313 TRP A N 1
ATOM 2507 C CA . TRP A 1 313 ? -7.601 -33.804 17.159 1.00 86.62 313 TRP A CA 1
ATOM 2508 C C . TRP A 1 313 ? -6.543 -34.895 17.080 1.00 86.62 313 TRP A C 1
ATOM 2510 O O . TRP A 1 313 ? -6.094 -35.293 16.006 1.00 86.62 313 TRP A O 1
ATOM 2520 N N . ASN A 1 314 ? -6.108 -35.359 18.246 1.00 80.62 314 ASN A N 1
ATOM 2521 C CA . ASN A 1 314 ? -5.061 -36.361 18.344 1.00 80.62 314 ASN A CA 1
ATOM 2522 C C . ASN A 1 314 ? -5.675 -37.756 18.512 1.00 80.62 314 ASN A C 1
ATOM 2524 O O . ASN A 1 314 ? -6.347 -38.029 19.506 1.00 80.62 314 ASN A O 1
ATOM 2528 N N . VAL A 1 315 ? -5.407 -38.647 17.558 1.00 80.62 315 VAL A N 1
ATOM 2529 C CA . VAL A 1 315 ? -5.755 -40.069 17.621 1.00 80.62 315 VAL A CA 1
ATOM 2530 C C . VAL A 1 315 ? -4.467 -40.868 17.766 1.00 80.62 315 VAL A C 1
ATOM 2532 O O . VAL A 1 315 ? -3.695 -40.981 16.821 1.00 80.62 315 VAL A O 1
ATOM 2535 N N . GLN A 1 316 ? -4.225 -41.440 18.950 1.00 74.38 316 GLN A N 1
ATOM 2536 C CA . GLN A 1 316 ? -3.102 -42.364 19.196 1.00 74.38 316 GLN A CA 1
ATOM 2537 C C . GLN A 1 316 ? -1.716 -41.825 18.764 1.00 74.38 316 GLN A C 1
ATOM 2539 O O . GLN A 1 316 ? -0.848 -42.588 18.347 1.00 74.38 316 GLN A O 1
ATOM 2544 N N . GLY A 1 317 ? -1.492 -40.511 18.868 1.00 70.75 317 GLY A N 1
ATOM 2545 C CA . GLY A 1 317 ? -0.235 -39.859 18.487 1.00 70.75 317 GLY A CA 1
ATOM 2546 C C . GLY A 1 317 ? -0.190 -39.337 17.046 1.00 70.75 317 GLY A C 1
ATOM 2547 O O . GLY A 1 317 ? 0.808 -38.729 16.667 1.00 70.75 317 GLY A O 1
ATOM 2548 N N . GLN A 1 318 ? -1.249 -39.528 16.256 1.00 74.00 318 GLN A N 1
ATOM 2549 C CA . GLN A 1 318 ? -1.405 -38.954 14.919 1.00 74.00 318 GLN A CA 1
ATOM 2550 C C . GLN A 1 318 ? -2.455 -37.838 14.930 1.00 74.00 318 GLN A C 1
ATOM 2552 O O . GLN A 1 318 ? -3.521 -37.970 15.531 1.00 74.00 318 GLN A O 1
ATOM 2557 N N . LEU A 1 319 ? -2.149 -36.722 14.265 1.00 80.38 319 LEU A N 1
ATOM 2558 C CA . LEU A 1 319 ? -3.072 -35.597 14.129 1.00 80.38 319 LEU A CA 1
ATOM 2559 C C . LEU A 1 319 ? -4.076 -35.904 13.012 1.00 80.38 319 LEU A C 1
ATOM 2561 O O . LEU A 1 319 ? -3.704 -35.960 11.841 1.00 80.38 319 LEU A O 1
ATOM 2565 N N . ALA A 1 320 ? -5.335 -36.106 13.379 1.00 82.38 320 ALA A N 1
ATOM 2566 C CA . ALA A 1 320 ? -6.438 -36.226 12.440 1.00 82.38 320 ALA A CA 1
ATOM 2567 C C . ALA A 1 320 ? -7.047 -34.841 12.192 1.00 82.38 320 ALA A C 1
ATOM 2569 O O . ALA A 1 320 ? -7.188 -34.048 13.127 1.00 82.38 320 ALA A O 1
ATOM 2570 N N . VAL A 1 321 ? -7.380 -34.552 10.931 1.00 85.62 321 VAL A N 1
ATOM 2571 C CA . VAL A 1 321 ? -7.921 -33.258 10.498 1.00 85.62 321 VAL A CA 1
ATOM 2572 C C . VAL A 1 321 ? -9.168 -33.482 9.651 1.00 85.62 321 VAL A C 1
ATOM 2574 O O . VAL A 1 321 ? -9.165 -34.323 8.753 1.00 85.62 321 VAL A O 1
ATOM 2577 N N . VAL A 1 322 ? -10.226 -32.726 9.934 1.00 86.25 322 VAL A N 1
ATOM 2578 C CA . VAL A 1 322 ? -11.451 -32.657 9.127 1.00 86.25 322 VAL A CA 1
ATOM 2579 C C . VAL A 1 322 ? -11.694 -31.209 8.743 1.00 86.25 322 VAL A C 1
ATOM 2581 O O . VAL A 1 322 ? -11.606 -30.319 9.585 1.00 86.25 322 VAL A O 1
ATOM 2584 N N . GLU A 1 323 ? -12.013 -30.981 7.475 1.00 88.06 323 GLU A N 1
ATOM 2585 C CA . GLU A 1 323 ? -12.218 -29.648 6.917 1.00 88.06 323 GLU A CA 1
ATOM 2586 C C . GLU A 1 323 ? -13.614 -29.544 6.306 1.00 88.06 323 GLU A C 1
ATOM 2588 O O . GLU A 1 323 ? -14.061 -30.444 5.591 1.00 88.06 323 GLU A O 1
ATOM 2593 N N . VAL A 1 324 ? -14.313 -28.448 6.594 1.00 89.38 324 VAL A N 1
ATOM 2594 C CA . VAL A 1 324 ? -15.618 -28.124 6.009 1.00 89.38 324 VAL A CA 1
ATOM 2595 C C . VAL A 1 324 ? -15.627 -26.644 5.651 1.00 89.38 324 VAL A C 1
ATOM 2597 O O . VAL A 1 324 ? -15.210 -25.804 6.442 1.00 89.38 324 VAL A O 1
ATOM 2600 N N . VAL A 1 325 ? -16.117 -26.319 4.456 1.00 90.38 325 VAL A N 1
ATOM 2601 C CA . VAL A 1 325 ? -16.319 -24.930 4.026 1.00 90.38 325 VAL A CA 1
ATOM 2602 C C . VAL A 1 325 ? -17.728 -24.501 4.416 1.00 90.38 325 VAL A C 1
ATOM 2604 O O . VAL A 1 325 ? -18.704 -25.110 3.968 1.00 90.38 325 VAL A O 1
ATOM 2607 N N . CYS A 1 326 ? -17.834 -23.456 5.234 1.00 87.44 326 CYS A N 1
ATOM 2608 C CA . CYS A 1 326 ? -19.107 -22.845 5.596 1.00 87.44 326 CYS A CA 1
ATOM 2609 C C . CYS A 1 326 ? -19.357 -21.602 4.735 1.00 87.44 326 CYS A C 1
ATOM 2611 O O . CYS A 1 326 ? -18.431 -20.859 4.411 1.00 87.44 326 CYS A O 1
ATOM 2613 N N . LYS A 1 327 ? -20.617 -21.399 4.335 1.00 88.31 327 LYS A N 1
ATOM 2614 C CA . LYS A 1 327 ? -21.013 -20.251 3.511 1.00 88.31 327 LYS A CA 1
ATOM 2615 C C . LYS A 1 327 ? -21.011 -18.958 4.323 1.00 88.31 327 LYS A C 1
ATOM 2617 O O . LYS A 1 327 ? -21.268 -18.990 5.527 1.00 88.31 327 LYS A O 1
ATOM 2622 N N . ALA A 1 328 ? -20.792 -17.843 3.635 1.00 84.38 328 ALA A N 1
ATOM 2623 C CA . ALA A 1 328 ? -20.991 -16.505 4.171 1.00 84.38 328 ALA A CA 1
ATOM 2624 C C . ALA A 1 328 ? -22.406 -16.349 4.752 1.00 84.38 328 ALA A C 1
ATOM 2626 O O . ALA A 1 328 ? -23.396 -16.714 4.111 1.00 84.38 328 ALA A O 1
ATOM 2627 N N . LEU A 1 329 ? -22.488 -15.786 5.954 1.00 77.94 329 LEU A N 1
ATOM 2628 C CA . LEU A 1 329 ? -23.734 -15.443 6.628 1.00 77.94 329 LEU A CA 1
ATOM 2629 C C . LEU A 1 329 ? -23.959 -13.931 6.566 1.00 77.94 329 LEU A C 1
ATOM 2631 O O . LEU A 1 329 ? -23.017 -13.135 6.597 1.00 77.94 329 LEU A O 1
ATOM 2635 N N . ASN A 1 330 ? -25.227 -13.525 6.496 1.00 75.69 330 ASN A N 1
ATOM 2636 C CA . ASN A 1 330 ? -25.584 -12.114 6.516 1.00 75.69 330 ASN A CA 1
ATOM 2637 C C . ASN A 1 330 ? -25.278 -11.527 7.897 1.00 75.69 330 ASN A C 1
ATOM 2639 O O . ASN A 1 330 ? -25.744 -12.034 8.916 1.00 75.69 330 ASN A O 1
ATOM 2643 N N . PHE A 1 331 ? -24.540 -10.415 7.932 1.00 73.31 331 PHE A N 1
ATOM 2644 C CA . PHE A 1 331 ? -24.108 -9.777 9.179 1.00 73.31 331 PHE A CA 1
ATOM 2645 C C . PHE A 1 331 ? -25.267 -9.525 10.158 1.00 73.31 331 PHE A C 1
ATOM 2647 O O . PHE A 1 331 ? -25.129 -9.808 11.343 1.00 73.31 331 PHE A O 1
ATOM 2654 N N . CYS A 1 332 ? -26.419 -9.051 9.668 1.00 73.38 332 CYS A N 1
ATOM 2655 C CA . CYS A 1 332 ? -27.573 -8.723 10.511 1.00 73.38 332 CYS A CA 1
ATOM 2656 C C . CYS A 1 332 ? -28.260 -9.952 11.137 1.00 73.38 332 CYS A C 1
ATOM 2658 O O . CYS A 1 332 ? -28.885 -9.814 12.184 1.00 73.38 332 CYS A O 1
ATOM 2660 N N . GLU A 1 333 ? -28.141 -11.142 10.535 1.00 70.06 333 GLU A N 1
ATOM 2661 C CA . GLU A 1 333 ? -28.720 -12.390 11.066 1.00 70.06 333 GLU A CA 1
ATOM 2662 C C . GLU A 1 333 ? -27.868 -12.989 12.194 1.00 70.06 333 GLU A C 1
ATOM 2664 O O . GLU A 1 333 ? -28.367 -13.782 12.986 1.00 70.06 333 GLU A O 1
ATOM 2669 N N . ASN A 1 334 ? -26.600 -12.579 12.302 1.00 68.50 334 ASN A N 1
ATOM 2670 C CA . ASN A 1 334 ? -25.649 -13.086 13.292 1.00 68.50 334 ASN A CA 1
ATOM 2671 C C . ASN A 1 334 ? -25.520 -12.178 14.538 1.00 68.50 334 ASN A C 1
ATOM 2673 O O . ASN A 1 334 ? -24.606 -12.344 15.348 1.00 68.50 334 ASN A O 1
ATOM 2677 N N . ILE A 1 335 ? -26.401 -11.179 14.690 1.00 72.19 335 ILE A N 1
ATOM 2678 C CA . ILE A 1 335 ? -26.407 -10.275 15.848 1.00 72.19 335 ILE A CA 1
ATOM 2679 C C . ILE A 1 335 ? -27.365 -10.803 16.926 1.00 72.19 335 ILE A C 1
ATOM 2681 O O . ILE A 1 335 ? -28.572 -10.578 16.877 1.00 72.19 335 ILE A O 1
ATOM 2685 N N . ASP A 1 336 ? -26.806 -11.426 17.964 1.00 63.22 336 ASP A N 1
ATOM 2686 C CA . ASP A 1 336 ? -27.538 -11.933 19.136 1.00 63.22 336 ASP A CA 1
ATOM 2687 C C . ASP A 1 336 ? -27.868 -10.815 20.163 1.00 63.22 336 ASP A C 1
ATOM 2689 O O . ASP A 1 336 ? -27.611 -10.950 21.362 1.00 63.22 336 ASP A O 1
ATOM 2693 N N . CYS A 1 337 ? -28.397 -9.662 19.736 1.00 70.62 337 CYS A N 1
ATOM 2694 C CA . CYS A 1 337 ? -28.850 -8.620 20.669 1.00 70.62 337 CYS A CA 1
ATOM 2695 C C . CYS A 1 337 ? -30.017 -7.781 20.139 1.00 70.62 337 CYS A C 1
ATOM 2697 O O . CYS A 1 337 ? -29.986 -7.260 19.031 1.00 70.62 337 CYS A O 1
ATOM 2699 N N . TRP A 1 338 ? -31.046 -7.609 20.978 1.00 66.88 338 TRP A N 1
ATOM 2700 C CA . TRP A 1 338 ? -32.253 -6.848 20.629 1.00 66.88 338 TRP A CA 1
ATOM 2701 C C . TRP A 1 338 ? -32.039 -5.322 20.661 1.00 66.88 338 TRP A C 1
ATOM 2703 O O . TRP A 1 338 ? -32.628 -4.604 19.858 1.00 66.88 338 TRP A O 1
ATOM 2713 N N . LEU A 1 339 ? -31.181 -4.815 21.557 1.00 67.56 339 LEU A N 1
ATOM 2714 C CA . LEU A 1 339 ? -30.865 -3.386 21.674 1.00 67.56 339 LEU A CA 1
ATOM 2715 C C . LEU A 1 339 ? -29.379 -3.189 22.016 1.00 67.56 339 LEU A C 1
ATOM 2717 O O . LEU A 1 339 ? -28.987 -3.149 23.180 1.00 67.56 339 LEU A O 1
ATOM 2721 N N . CYS A 1 340 ? -28.534 -3.093 20.997 1.00 75.56 340 CYS A N 1
ATOM 2722 C CA . CYS A 1 340 ? -27.088 -2.923 21.133 1.00 75.56 340 CYS A CA 1
ATOM 2723 C C . CYS A 1 340 ? -26.579 -1.854 20.167 1.00 75.56 340 CYS A C 1
ATOM 2725 O O . CYS A 1 340 ? -27.205 -1.562 19.148 1.00 75.56 340 CYS A O 1
ATOM 2727 N N . LEU A 1 341 ? -25.431 -1.257 20.498 1.00 72.38 341 LEU A N 1
ATOM 2728 C CA . LEU A 1 341 ? -24.857 -0.138 19.745 1.00 72.38 341 LEU A CA 1
ATOM 2729 C C . LEU A 1 341 ? -24.623 -0.498 18.264 1.00 72.38 341 LEU A C 1
ATOM 2731 O O . LEU A 1 341 ? -24.801 0.337 17.384 1.00 72.38 341 LEU A O 1
ATOM 2735 N N . THR A 1 342 ? -24.297 -1.764 17.992 1.00 72.62 342 THR A N 1
ATOM 2736 C CA . THR A 1 342 ? -24.097 -2.326 16.648 1.00 72.62 342 THR A CA 1
ATOM 2737 C C . THR A 1 342 ? -25.366 -2.337 15.795 1.00 72.62 342 THR A C 1
ATOM 2739 O O . THR A 1 342 ? -25.270 -2.182 14.584 1.00 72.62 342 THR A O 1
ATOM 2742 N N . VAL A 1 343 ? -26.542 -2.483 16.412 1.00 77.50 343 VAL A N 1
ATOM 2743 C CA . VAL A 1 343 ? -27.853 -2.426 15.741 1.00 77.50 343 VAL A CA 1
ATOM 2744 C C . VAL A 1 343 ? -28.343 -0.981 15.645 1.00 77.50 343 VAL A C 1
ATOM 2746 O O . VAL A 1 343 ? -28.875 -0.577 14.618 1.00 77.50 343 VAL A O 1
ATOM 2749 N N . LEU A 1 344 ? -28.116 -0.172 16.686 1.00 75.31 344 LEU A N 1
ATOM 2750 C CA . LEU A 1 344 ? -28.581 1.219 16.738 1.00 75.31 344 LEU A CA 1
ATOM 2751 C C . LEU A 1 344 ? -27.846 2.137 15.744 1.00 75.31 344 LEU A C 1
ATOM 2753 O O . LEU A 1 344 ? -28.457 3.053 15.201 1.00 75.31 344 LEU A O 1
ATOM 2757 N N . LEU A 1 345 ? -26.552 1.898 15.499 1.00 72.12 345 LEU A N 1
ATOM 2758 C CA . LEU A 1 345 ? -25.749 2.651 14.524 1.00 72.12 345 LEU A CA 1
ATOM 2759 C C . LEU A 1 345 ? -25.700 2.013 13.131 1.00 72.12 345 LEU A C 1
ATOM 2761 O O . LEU A 1 345 ? -25.029 2.554 12.254 1.00 72.12 345 LEU A O 1
ATOM 2765 N N . ASN A 1 346 ? -26.395 0.893 12.909 1.00 76.31 346 ASN A N 1
ATOM 2766 C CA . ASN A 1 346 ? -26.463 0.257 11.599 1.00 76.31 346 ASN A CA 1
ATOM 2767 C C . ASN A 1 346 ? -27.902 0.273 11.049 1.00 76.31 346 ASN A C 1
ATOM 2769 O O . ASN A 1 346 ? -28.677 -0.652 11.317 1.00 76.31 346 ASN A O 1
ATOM 2773 N N . PRO A 1 347 ? -28.276 1.309 10.274 1.00 77.12 347 PRO A N 1
ATOM 2774 C CA . PRO A 1 347 ? -29.635 1.459 9.755 1.00 77.12 347 PRO A CA 1
ATOM 2775 C C . PRO A 1 347 ? -30.051 0.333 8.794 1.00 77.12 347 PRO A C 1
ATOM 2777 O O . PRO A 1 347 ? -31.247 0.095 8.650 1.00 77.12 347 PRO A O 1
ATOM 2780 N N . GLU A 1 348 ? -29.099 -0.397 8.203 1.00 79.19 348 GLU A N 1
ATOM 2781 C CA . GLU A 1 348 ? -29.374 -1.570 7.357 1.00 79.19 348 GLU A CA 1
ATOM 2782 C C . GLU A 1 348 ? -29.916 -2.756 8.171 1.00 79.19 348 GLU A C 1
ATOM 2784 O O . GLU A 1 348 ? -30.769 -3.502 7.696 1.00 79.19 348 GLU A O 1
ATOM 2789 N N . CYS A 1 349 ? -29.469 -2.917 9.423 1.00 78.56 349 CYS A N 1
ATOM 2790 C CA . CYS A 1 349 ? -29.917 -4.013 10.284 1.00 78.56 349 CYS A CA 1
ATOM 2791 C C . CYS A 1 349 ? -31.184 -3.678 11.091 1.00 78.56 349 CYS A C 1
ATOM 2793 O O . CYS A 1 349 ? -31.880 -4.595 11.526 1.00 78.56 349 CYS A O 1
ATOM 2795 N N . TRP A 1 350 ? -31.513 -2.393 11.300 1.00 84.25 350 TRP A N 1
ATOM 2796 C CA . TRP A 1 350 ? -32.736 -1.985 12.011 1.00 84.25 350 TRP A CA 1
ATOM 2797 C C . TRP A 1 350 ? -33.405 -0.728 11.422 1.00 84.25 350 TRP A C 1
ATOM 2799 O O . TRP A 1 350 ? -33.461 0.329 12.062 1.00 84.25 350 TRP A O 1
ATOM 2809 N N . PRO A 1 351 ? -33.984 -0.835 10.211 1.00 84.06 351 PRO A N 1
ATOM 2810 C CA . PRO A 1 351 ? -34.497 0.319 9.470 1.00 84.06 351 PRO A CA 1
ATOM 2811 C C . PRO A 1 351 ? -35.681 1.003 10.167 1.00 84.06 351 PRO A C 1
ATOM 2813 O O . PRO A 1 351 ? -35.783 2.228 10.170 1.00 84.06 351 PRO A O 1
ATOM 2816 N N . ILE A 1 352 ? -36.559 0.234 10.821 1.00 85.50 352 ILE A N 1
ATOM 2817 C CA . ILE A 1 352 ? -37.732 0.776 11.530 1.00 85.50 352 ILE A CA 1
ATOM 2818 C C . ILE A 1 352 ? -37.293 1.653 12.708 1.00 85.50 352 ILE A C 1
ATOM 2820 O O . ILE A 1 352 ? -37.825 2.745 12.908 1.00 85.50 352 ILE A O 1
ATOM 2824 N N . GLY A 1 353 ? -36.302 1.203 13.479 1.00 84.44 353 GLY A N 1
ATOM 2825 C CA . GLY A 1 353 ? -35.810 1.960 14.622 1.00 84.44 353 GLY A CA 1
ATOM 2826 C C . GLY A 1 353 ? -35.046 3.218 14.231 1.00 84.44 353 GLY A C 1
ATOM 2827 O O . GLY A 1 353 ? -35.213 4.248 14.881 1.00 84.44 353 GLY A O 1
ATOM 2828 N N . ALA A 1 354 ? -34.291 3.177 13.129 1.00 84.69 354 ALA A N 1
ATOM 2829 C CA . ALA A 1 354 ? -33.635 4.359 12.575 1.00 84.69 354 ALA A CA 1
ATOM 2830 C C . ALA A 1 354 ? -34.651 5.457 12.202 1.00 84.69 354 ALA A C 1
ATOM 2832 O O . ALA A 1 354 ? -34.453 6.626 12.540 1.00 84.69 354 ALA A O 1
ATOM 2833 N N . VAL A 1 355 ? -35.778 5.081 11.585 1.00 88.81 355 VAL A N 1
ATOM 2834 C CA . VAL A 1 355 ? -36.869 6.016 11.254 1.00 88.81 355 VAL A CA 1
ATOM 2835 C C . VAL A 1 355 ? -37.498 6.614 12.515 1.00 88.81 355 VAL A C 1
ATOM 2837 O O . VAL A 1 355 ? -37.715 7.825 12.578 1.00 88.81 355 VAL A O 1
ATOM 2840 N N . VAL A 1 356 ? -37.757 5.798 13.542 1.00 88.81 356 VAL A N 1
ATOM 2841 C CA . VAL A 1 356 ? -38.332 6.270 14.815 1.00 88.81 356 VAL A CA 1
ATOM 2842 C C . VAL A 1 356 ? -37.375 7.214 15.549 1.00 88.81 356 VAL A C 1
ATOM 2844 O O . VAL A 1 356 ? -37.804 8.262 16.030 1.00 88.81 356 VAL A O 1
ATOM 2847 N N . LEU A 1 357 ? -36.080 6.890 15.604 1.00 87.44 357 LEU A N 1
ATOM 2848 C CA . LEU A 1 357 ? -35.064 7.736 16.235 1.00 87.44 357 LEU A CA 1
ATOM 2849 C C . LEU A 1 357 ? -34.966 9.098 15.538 1.00 87.44 357 LEU A C 1
ATOM 2851 O O . LEU A 1 357 ? -34.944 10.135 16.200 1.00 87.44 357 LEU A O 1
ATOM 2855 N N . PHE A 1 358 ? -34.962 9.104 14.204 1.00 90.06 358 PHE A N 1
ATOM 2856 C CA . PHE A 1 358 ? -34.944 10.334 13.419 1.00 90.06 358 PHE A CA 1
ATOM 2857 C C . PHE A 1 358 ? -36.207 11.179 13.641 1.00 90.06 358 PHE A C 1
ATOM 2859 O O . PHE A 1 358 ? -36.111 12.390 13.840 1.00 90.06 358 PHE A O 1
ATOM 2866 N N . ALA A 1 359 ? -37.385 10.548 13.689 1.00 93.06 359 ALA A N 1
ATOM 2867 C CA . ALA A 1 359 ? -38.641 11.233 13.987 1.00 93.06 359 ALA A CA 1
ATOM 2868 C C . ALA A 1 359 ? -38.645 11.863 15.393 1.00 93.06 359 ALA A C 1
ATOM 2870 O O . ALA A 1 359 ? -39.092 12.998 15.553 1.00 93.06 359 ALA A O 1
ATOM 2871 N N . LEU A 1 360 ? -38.101 11.169 16.401 1.00 92.88 360 LEU A N 1
ATOM 2872 C CA . LEU A 1 360 ? -37.961 11.701 17.761 1.00 92.88 360 LEU A CA 1
ATOM 2873 C C . LEU A 1 360 ? -36.989 12.884 17.822 1.00 92.88 360 LEU A C 1
ATOM 2875 O O . LEU A 1 360 ? -37.299 13.887 18.459 1.00 92.88 360 LEU A O 1
ATOM 2879 N N . LEU A 1 361 ? -35.844 12.805 17.139 1.00 92.81 361 LEU A N 1
ATOM 2880 C CA . LEU A 1 361 ? -34.884 13.912 17.074 1.00 92.81 361 LEU A CA 1
ATOM 2881 C C . LEU A 1 361 ? -35.482 15.145 16.387 1.00 92.81 361 LEU A C 1
ATOM 2883 O O . LEU A 1 361 ? -35.328 16.258 16.892 1.00 92.81 361 LEU A O 1
ATOM 2887 N N . LEU A 1 362 ? -36.212 14.955 15.284 1.00 94.94 362 LEU A N 1
ATOM 2888 C CA . LEU A 1 362 ? -36.939 16.037 14.619 1.00 94.94 362 LEU A CA 1
ATOM 2889 C C . LEU A 1 362 ? -38.003 16.651 15.529 1.00 94.94 362 LEU A C 1
ATOM 2891 O O . LEU A 1 362 ? -38.092 17.874 15.620 1.00 94.94 362 LEU A O 1
ATOM 2895 N N . TYR A 1 363 ? -38.781 15.827 16.232 1.00 95.44 363 TYR A N 1
ATOM 2896 C CA . TYR A 1 363 ? -39.782 16.313 17.177 1.00 95.44 363 TYR A CA 1
ATOM 2897 C C . TYR A 1 363 ? -39.146 17.133 18.307 1.00 95.44 363 TYR A C 1
ATOM 2899 O O . TYR A 1 363 ? -39.612 18.233 18.597 1.00 95.44 363 TYR A O 1
ATOM 2907 N N . MET A 1 364 ? -38.047 16.649 18.896 1.00 94.06 364 MET A N 1
ATOM 2908 C CA . MET A 1 364 ? -37.311 17.366 19.943 1.00 94.06 364 MET A CA 1
ATOM 2909 C C . MET A 1 364 ? -36.744 18.697 19.443 1.00 94.06 364 MET A C 1
ATOM 2911 O O . MET A 1 364 ? -36.796 19.689 20.166 1.00 94.06 364 MET A O 1
ATOM 2915 N N . LEU A 1 365 ? -36.246 18.747 18.206 1.00 95.06 365 LEU A N 1
ATOM 2916 C CA . LEU A 1 365 ? -35.736 19.973 17.592 1.00 95.06 365 LEU A CA 1
ATOM 2917 C C . LEU A 1 365 ? -36.858 20.990 17.345 1.00 95.06 365 LEU A C 1
ATOM 2919 O O . LEU A 1 365 ? -36.711 22.160 17.687 1.00 95.06 365 LEU A O 1
ATOM 2923 N N . VAL A 1 366 ? -38.001 20.548 16.817 1.00 94.38 366 VAL A N 1
ATOM 2924 C CA . VAL A 1 366 ? -39.175 21.412 16.620 1.00 94.38 366 VAL A CA 1
ATOM 2925 C C . VAL A 1 366 ? -39.727 21.904 17.960 1.00 94.38 366 VAL A C 1
ATOM 2927 O O . VAL A 1 366 ? -40.038 23.086 18.087 1.00 94.38 366 VAL A O 1
ATOM 2930 N N . ALA A 1 367 ? -39.797 21.042 18.976 1.00 92.88 367 ALA A N 1
ATOM 2931 C CA . ALA A 1 367 ? -40.223 21.417 20.322 1.00 92.88 367 ALA A CA 1
ATOM 2932 C C . ALA A 1 367 ? -39.266 22.434 20.969 1.00 92.88 367 ALA A C 1
ATOM 2934 O O . ALA A 1 367 ? -39.725 23.400 21.573 1.00 92.88 367 ALA A O 1
ATOM 2935 N N . LEU A 1 368 ? -37.948 22.268 20.798 1.00 92.44 368 LEU A N 1
ATOM 2936 C CA . LEU A 1 368 ? -36.939 23.223 21.265 1.00 92.44 368 LEU A CA 1
ATOM 2937 C C . LEU A 1 368 ? -37.113 24.591 20.590 1.00 92.44 368 LEU A C 1
ATOM 2939 O O . LEU A 1 368 ? -37.117 25.614 21.269 1.00 92.44 368 LEU A O 1
ATOM 2943 N N . ILE A 1 369 ? -37.298 24.609 19.266 1.00 92.81 369 ILE A N 1
ATOM 2944 C CA . ILE A 1 369 ? -37.570 25.838 18.510 1.00 92.81 369 ILE A CA 1
ATOM 2945 C C . ILE A 1 369 ? -38.845 26.501 19.036 1.00 92.81 369 ILE A C 1
ATOM 2947 O O . ILE A 1 369 ? -38.841 27.697 19.312 1.00 92.81 369 ILE A O 1
ATOM 2951 N N . TYR A 1 370 ? -39.917 25.732 19.235 1.00 92.81 370 TYR A N 1
ATOM 2952 C CA . TYR A 1 370 ? -41.179 26.258 19.745 1.00 92.81 370 TYR A CA 1
ATOM 2953 C C . TYR A 1 370 ? -41.012 26.894 21.132 1.00 92.81 370 TYR A C 1
ATOM 2955 O O . TYR A 1 370 ? -41.461 28.017 21.341 1.00 92.81 370 TYR A O 1
ATOM 2963 N N . LEU A 1 371 ? -40.291 26.232 22.046 1.00 90.75 371 LEU A N 1
ATOM 2964 C CA . LEU A 1 371 ? -39.991 26.765 23.379 1.00 90.75 371 LEU A CA 1
ATOM 2965 C C . LEU A 1 371 ? -39.196 28.075 23.318 1.00 90.75 371 LEU A C 1
ATOM 2967 O O . LEU A 1 371 ? -39.545 29.024 24.019 1.00 90.75 371 LEU A O 1
ATOM 2971 N N . LEU A 1 372 ? -38.179 28.152 22.453 1.00 86.94 372 LEU A N 1
ATOM 2972 C CA . LEU A 1 372 ? -37.381 29.365 22.258 1.00 86.94 372 LEU A CA 1
ATOM 2973 C C . LEU A 1 372 ? -38.239 30.527 21.737 1.00 86.94 372 LEU A C 1
ATOM 2975 O O . LEU A 1 372 ? -38.153 31.627 22.279 1.00 86.94 372 LEU A O 1
ATOM 2979 N N . PHE A 1 373 ? -39.120 30.279 20.764 1.00 84.19 373 PHE A N 1
ATOM 2980 C CA . PHE A 1 373 ? -40.015 31.302 20.211 1.00 84.19 373 PHE A CA 1
ATOM 2981 C C . PHE A 1 373 ? -41.134 31.736 21.166 1.00 84.19 373 PHE A C 1
ATOM 2983 O O . PHE A 1 373 ? -41.578 32.873 21.082 1.00 84.19 373 PHE A O 1
ATOM 2990 N N . THR A 1 374 ? -41.584 30.875 22.081 1.00 80.69 374 THR A N 1
ATOM 2991 C CA . THR A 1 374 ? -42.585 31.245 23.104 1.00 80.69 374 THR A CA 1
ATOM 2992 C C . THR A 1 374 ? -42.000 31.941 24.337 1.00 80.69 374 THR A C 1
ATOM 2994 O O . THR A 1 374 ? -42.757 32.385 25.196 1.00 80.69 374 THR A O 1
ATOM 2997 N N . SER A 1 375 ? -40.669 31.998 24.457 1.00 65.88 375 SER A N 1
ATOM 2998 C CA . SER A 1 375 ? -39.953 32.630 25.580 1.00 65.88 375 SER A CA 1
ATOM 2999 C C . SER A 1 375 ? -39.516 34.085 25.329 1.00 65.88 375 SER A C 1
ATOM 3001 O O . SER A 1 375 ? -38.900 34.689 26.210 1.00 65.88 375 SER A O 1
ATOM 3003 N N . GLN A 1 376 ? -39.839 34.638 24.154 1.00 55.62 376 GLN A N 1
ATOM 3004 C CA . GLN A 1 376 ? -39.799 36.071 23.826 1.00 55.62 376 GLN A CA 1
ATOM 3005 C C . GLN A 1 376 ? -41.209 36.649 23.895 1.00 55.62 376 GLN A C 1
ATOM 3007 O O . GLN A 1 376 ? -41.324 37.819 24.324 1.00 55.62 376 GLN A O 1
#

pLDDT: mean 71.6, std 18.22, range [28.41, 95.44]

Secondary structure (DSSP, 8-state):
-HHHHHHHHTT---EEE-SSTT--EEE-GGGGTSTT-------TT--S----------TTTTTSSSSHHHHHHHHHHHHHHHHHHHHHHHHHHHHHHHHHHHHHHHHSSS---PPPTT-EEEE--TTPPTT---EEEEEEEEE-TTS-EEEEEEEETTS-EEEEEGGGEEE-SS-------SSSSS------------------------PPP--TTS-------------S-TTHHHHHHHHHHHH-----PPPPPEEEEETTEEEEES-TT-EEEEEETTEEEEEE-SSSSEEEE--TTTTTS-EEEEEEEEETTEEEEEEEEEPP--GGGG---SS-HHHHT-TTT-HHHHHHHHHHHHHHHHHHHHHHHHT-

Sequence (376 aa):
MITEVEATLNTRPLTYQGAAQEEFSMIRPIDFLQHNLNLTLPLQNFSESATSDPEYIPPGDARTMQTRYQAEEALRSSCQFTERFWKIWHHQYLTSLRETHKKYTINRRQGRDIPKVGDVVLVSDPVLPRNEWKMARILDTRESTDGMIREVELQTASKRKIRRPVNLLVPLELNDDMDSHASNEINKAPAQVDNATEISHRGRTYNLRPRLPVRYSELEINCIQSSIRPRVIQKILFHIMILILLVTGSNANPPGPQMTCVDGGVLVRGMGNQSMELCADNICEIHRSLSDPYQAKFSPVTTLHDHLVTLKWNVQGQLAVVEVVCKALNFCENIDCWLCLTVLLNPECWPIGAVVLFALLLYMLVALIYLLFTSQ

Foldseek 3Di:
DVVLLVVLQQLDFQAWDDPDQAATDGDTNCCVVPNPDDSDDPPVPPPDDDDDDDDDDDPVPCPPQNDPVSVVVVVVVVVVVQQVSQLVCVVVVLVVQQVVVVVVVVPDPDDDPQPDQQAKWWFADNPDDRSDTWIWGFHDFDADPVRHGQKTWTQTNVRDIDIDGPVRTGHHNDDPPPVPPDPPDDDDDDDDDDDDDDDDDDDDDPPDPDDDPPPPPPPPPPPPPDDDDDDDDPPPVVVVVVVVVVPPPDDPDPDDWDWDDDQQFIWIADQPQFWKWKDWAPDIDIDGPPDGRDTDGDDLVSLQAFTKIKIWGDDPNDIDIDIDTDGRDDSLSNDPDPDDPVCQPDCVNPVPVVVVVVVVVVVVVVVVVVVVVVVD